Protein AF-A0A7Z9YC76-F1 (afdb_monomer)

pLDDT: mean 88.91, std 7.81, range [50.09, 96.56]

Radius of gyration: 21.38 Å; Cα contacts (8 Å, |Δi|>4): 194; chains: 1; bounding box: 46×49×63 Å

Foldseek 3Di:
DADPVLVVLLVVLLVVLLVVQLCCCVPVVPDRQLADLPRVSLVVVLVVVVVVLVVVCVVPVVSHDDPVSSVSSSVSNNVSSNCSHPHCVVPVQLVQQVLQAPFDPVVNSLVVPLVPDDQLQHLDDSVDHGPDPLSCCVVVNDDPPDDNPCVSVVSNCVVVVVVVVVVVVVVVVVCVVVVCCCVPPVVPDDVVVDDD

Mean predicted aligned error: 6.24 Å

Secondary structure (DSSP, 8-state):
---HHHHHHHHHHHHHHHHHHHIIIIII-S---SSSSS-HHHHHHHHHHHHHHHHHHHH-GGGPPPHHHHHHHHHHHHHHHHHHTTTIIIIIHHHHHHHHHT--TTT-HHHHHGGG--TTSSSS-TTS-SS-HHHHHHHH---TTSPP-HHHHHHHHHHHHHHHHHHHHHHHHHHHHHHHIIIIIS----GGGS--

Sequence (196 aa):
MISFRALILGVLFAVLICFVVSYAELVITYIQIGFLQLPPAVIGLFFFIIVLNRLAGRLNRRLSLSQQELMVIYCMMLLASMISSRGLMEKLIPALIAVNYYANESNEWAEIFFKNMKPHLVPFDVTKGGSQPIAVSFYENIDPNQPIPWREWVPPLLTWGVVVVLIFFGFLCLASILRRQWVDNEKLTFPLVQLP

Solvent-accessible surface area (backbone atoms only — not comparable to full-atom values): 10805 Å² total; per-residue (Å²): 130,92,50,71,67,34,52,53,52,16,51,54,49,21,53,50,39,28,52,54,32,37,43,34,44,73,70,64,61,82,46,84,42,18,73,50,100,73,22,58,54,48,55,55,52,48,51,51,50,52,54,51,34,54,52,36,36,73,78,38,66,90,65,35,72,51,75,70,37,51,51,52,27,49,53,40,27,49,55,32,22,47,45,36,19,79,44,48,55,66,46,49,58,53,60,47,38,44,65,37,43,74,21,43,89,90,71,40,36,41,76,68,48,25,81,76,53,58,63,53,65,23,54,59,65,49,90,51,70,38,54,41,68,74,34,42,30,70,77,74,54,63,60,90,89,55,77,80,67,52,83,41,42,49,50,18,53,52,56,52,45,52,54,50,51,52,52,55,49,49,50,51,52,51,50,60,59,48,46,54,48,38,52,74,75,64,58,58,80,62,71,90,77,56,80,132

Structure (mmCIF, N/CA/C/O backbone):
data_AF-A0A7Z9YC76-F1
#
_entry.id   AF-A0A7Z9YC76-F1
#
loop_
_atom_site.group_PDB
_atom_site.id
_atom_site.type_symbol
_atom_site.label_atom_id
_atom_site.label_alt_id
_atom_site.label_comp_id
_atom_site.label_asym_id
_atom_site.label_entity_id
_atom_site.label_seq_id
_atom_site.pdbx_PDB_ins_code
_atom_site.Cartn_x
_atom_site.Cartn_y
_atom_site.Cartn_z
_atom_site.occupancy
_atom_site.B_iso_or_equiv
_atom_site.auth_seq_id
_atom_site.auth_comp_id
_atom_site.auth_asym_id
_atom_site.auth_atom_id
_atom_site.pdbx_PDB_model_num
ATOM 1 N N . MET A 1 1 ? -6.233 3.749 27.248 1.00 56.56 1 MET A N 1
ATOM 2 C CA . MET A 1 1 ? -4.804 3.505 26.920 1.00 56.56 1 MET A CA 1
ATOM 3 C C . MET A 1 1 ? -4.769 2.471 25.809 1.00 56.56 1 MET A C 1
ATOM 5 O O . MET A 1 1 ? -5.545 1.527 25.880 1.00 56.56 1 MET A O 1
ATOM 9 N N . ILE A 1 2 ? -3.943 2.658 24.778 1.00 73.81 2 ILE A N 1
ATOM 10 C CA . ILE A 1 2 ? -3.867 1.713 23.652 1.00 73.81 2 ILE A CA 1
ATOM 11 C C . ILE A 1 2 ? -3.192 0.429 24.147 1.00 73.81 2 ILE A C 1
ATOM 13 O O . ILE A 1 2 ? -2.083 0.479 24.675 1.00 73.81 2 ILE A O 1
ATOM 17 N N . SER A 1 3 ? -3.870 -0.711 24.016 1.00 87.06 3 SER A N 1
ATOM 18 C CA . SER A 1 3 ? -3.330 -2.011 24.417 1.00 87.06 3 SER A CA 1
ATOM 19 C C . SER A 1 3 ? -2.476 -2.602 23.293 1.00 87.06 3 SER A C 1
ATOM 21 O O . SER A 1 3 ? -2.845 -2.551 22.118 1.00 87.06 3 SER A O 1
ATOM 23 N N . PHE A 1 4 ? -1.341 -3.206 23.650 1.00 89.31 4 PHE A N 1
ATOM 24 C CA . PHE A 1 4 ? -0.460 -3.879 22.690 1.00 89.31 4 PHE A CA 1
ATOM 25 C C . PHE A 1 4 ? -1.172 -5.021 21.942 1.00 89.31 4 PHE A C 1
ATOM 27 O O . PHE A 1 4 ? -0.899 -5.272 20.771 1.00 89.31 4 PHE A O 1
ATOM 34 N N . ARG A 1 5 ? -2.153 -5.670 22.587 1.00 89.56 5 ARG A N 1
ATOM 35 C CA . ARG A 1 5 ? -2.964 -6.730 21.968 1.00 89.56 5 ARG A CA 1
ATOM 36 C C . ARG A 1 5 ? -3.818 -6.187 20.827 1.00 89.56 5 ARG A C 1
ATOM 38 O O . ARG A 1 5 ? -3.903 -6.822 19.781 1.00 89.56 5 ARG A O 1
ATOM 45 N N . ALA A 1 6 ? -4.408 -5.007 21.011 1.00 90.38 6 ALA A N 1
ATOM 46 C CA . ALA A 1 6 ? -5.207 -4.361 19.976 1.00 90.38 6 ALA A CA 1
ATOM 47 C C . ALA A 1 6 ? -4.367 -3.937 18.772 1.00 90.38 6 ALA A C 1
ATOM 49 O O . ALA A 1 6 ? -4.845 -4.039 17.651 1.00 90.38 6 ALA A O 1
ATOM 50 N N . LEU A 1 7 ? -3.111 -3.532 18.987 1.00 92.81 7 LEU A N 1
ATOM 51 C CA . LEU A 1 7 ? -2.187 -3.247 17.888 1.00 92.81 7 LEU A CA 1
ATOM 52 C C . LEU A 1 7 ? -1.860 -4.509 17.085 1.00 92.81 7 LEU A C 1
ATOM 54 O O . LEU A 1 7 ? -1.946 -4.475 15.863 1.00 92.81 7 LEU A O 1
ATOM 58 N N . ILE A 1 8 ? -1.551 -5.630 17.747 1.00 94.38 8 ILE A N 1
ATOM 59 C CA . ILE A 1 8 ? -1.278 -6.903 17.056 1.00 94.38 8 ILE A CA 1
ATOM 60 C C . ILE A 1 8 ? -2.497 -7.353 16.245 1.00 94.38 8 ILE A C 1
ATOM 62 O O . ILE A 1 8 ? -2.371 -7.657 15.060 1.00 94.38 8 ILE A O 1
ATOM 66 N N . LEU A 1 9 ? -3.679 -7.378 16.869 1.00 93.25 9 LEU A N 1
ATOM 67 C CA . LEU A 1 9 ? -4.914 -7.754 16.181 1.00 93.25 9 LEU A CA 1
ATOM 68 C C . LEU A 1 9 ? -5.237 -6.779 15.050 1.00 93.25 9 LEU A C 1
ATOM 70 O O . LEU A 1 9 ? -5.619 -7.208 13.968 1.00 93.25 9 LEU A O 1
ATOM 74 N N . GLY A 1 10 ? -5.034 -5.482 15.274 1.00 93.94 10 GLY A N 1
ATOM 75 C CA . GLY A 1 10 ? -5.213 -4.447 14.267 1.00 93.94 10 GLY A CA 1
ATOM 76 C C . GLY A 1 10 ? -4.314 -4.657 13.052 1.00 93.94 10 GLY A C 1
ATOM 77 O O . GLY A 1 10 ? -4.808 -4.586 11.934 1.00 93.94 10 GLY A O 1
ATOM 78 N N . VAL A 1 11 ? -3.029 -4.984 13.244 1.00 95.31 11 VAL A N 1
ATOM 79 C CA . VAL A 1 11 ? -2.112 -5.327 12.140 1.00 95.31 11 VAL A CA 1
ATOM 80 C C . VAL A 1 11 ? -2.578 -6.590 11.417 1.00 95.31 11 VAL A C 1
ATOM 82 O O . VAL A 1 11 ? -2.632 -6.600 10.192 1.00 95.31 11 VAL A O 1
ATOM 85 N N . LEU A 1 12 ? -2.959 -7.638 12.151 1.00 95.75 12 LEU A N 1
ATOM 86 C CA . LEU A 1 12 ? -3.429 -8.892 11.556 1.00 95.75 12 LEU A CA 1
ATOM 87 C C . LEU A 1 12 ? -4.674 -8.673 10.686 1.00 95.75 12 LEU A C 1
ATOM 89 O O . LEU A 1 12 ? -4.718 -9.118 9.540 1.00 95.75 12 LEU A O 1
ATOM 93 N N . PHE A 1 13 ? -5.667 -7.949 11.202 1.00 95.19 13 PHE A N 1
ATOM 94 C CA . PHE A 1 13 ? -6.877 -7.631 10.450 1.00 95.19 13 PHE A CA 1
ATOM 95 C C . PHE A 1 13 ? -6.628 -6.617 9.327 1.00 95.19 13 PHE A C 1
ATOM 97 O O . PHE A 1 13 ? -7.294 -6.693 8.299 1.00 95.19 13 PHE A O 1
ATOM 104 N N . ALA A 1 14 ? -5.648 -5.719 9.466 1.00 94.75 14 ALA A N 1
ATOM 105 C CA . ALA A 1 14 ? -5.215 -4.834 8.387 1.00 94.75 14 ALA A CA 1
ATOM 106 C C . ALA A 1 14 ? -4.570 -5.617 7.226 1.00 94.75 14 ALA A C 1
ATOM 108 O O . ALA A 1 14 ? -4.856 -5.355 6.064 1.00 94.75 14 ALA A O 1
ATOM 109 N N . VAL A 1 15 ? -3.742 -6.625 7.513 1.00 94.44 15 VAL A N 1
ATOM 110 C CA . VAL A 1 15 ? -3.190 -7.508 6.471 1.00 94.44 15 VAL A CA 1
ATOM 111 C C . VAL A 1 15 ? -4.308 -8.298 5.791 1.00 94.44 15 VAL A C 1
ATOM 113 O O . VAL A 1 15 ? -4.350 -8.376 4.563 1.00 94.44 15 VAL A O 1
ATOM 116 N N . LEU A 1 16 ? -5.245 -8.836 6.578 1.00 94.81 16 LEU A N 1
ATOM 117 C CA . LEU A 1 16 ? -6.389 -9.573 6.049 1.00 94.81 16 LEU A CA 1
ATOM 118 C C . LEU A 1 16 ? -7.268 -8.696 5.148 1.00 94.81 16 LEU A C 1
ATOM 120 O O . LEU A 1 16 ? -7.644 -9.136 4.065 1.00 94.81 16 LEU A O 1
ATOM 124 N N . ILE A 1 17 ? -7.582 -7.463 5.565 1.00 93.25 17 ILE A N 1
ATOM 125 C CA . ILE A 1 17 ? -8.426 -6.573 4.762 1.00 93.25 17 ILE A CA 1
ATOM 126 C C . ILE A 1 17 ? -7.726 -6.156 3.472 1.00 93.25 17 ILE A C 1
ATOM 128 O O . ILE A 1 17 ? -8.374 -6.169 2.431 1.00 93.25 17 ILE A O 1
ATOM 132 N N . CYS A 1 18 ? -6.417 -5.873 3.515 1.00 91.81 18 CYS A N 1
ATOM 133 C CA . CYS A 1 18 ? -5.637 -5.618 2.308 1.00 91.81 18 CYS A CA 1
ATOM 134 C C . CYS A 1 18 ? -5.761 -6.801 1.350 1.00 91.81 18 CYS A C 1
ATOM 136 O O . CYS A 1 18 ? -6.163 -6.608 0.214 1.00 91.81 18 CYS A O 1
ATOM 138 N N . PHE A 1 19 ? -5.524 -8.033 1.814 1.00 91.62 19 PHE A N 1
ATOM 139 C CA . PHE A 1 19 ? -5.638 -9.218 0.963 1.00 91.62 19 PHE A CA 1
ATOM 140 C C . PHE A 1 19 ? -7.034 -9.367 0.340 1.00 91.62 19 PHE A C 1
ATOM 142 O O . PHE A 1 19 ? -7.151 -9.568 -0.866 1.00 91.62 19 PHE A O 1
ATOM 149 N N . VAL A 1 20 ? -8.094 -9.237 1.145 1.00 91.50 20 VAL A N 1
ATOM 150 C CA . VAL A 1 20 ? -9.483 -9.366 0.676 1.00 91.50 20 VAL A CA 1
ATOM 151 C C . VAL A 1 20 ? -9.824 -8.295 -0.362 1.00 91.50 20 VAL A C 1
ATOM 153 O O . VAL A 1 20 ? -10.396 -8.622 -1.401 1.00 91.50 20 VAL A O 1
ATOM 156 N N . VAL A 1 21 ? -9.464 -7.035 -0.102 1.00 90.19 21 VAL A N 1
ATOM 157 C CA . VAL A 1 21 ? -9.723 -5.911 -1.015 1.00 90.19 21 VAL A CA 1
ATOM 158 C C . VAL A 1 21 ? -8.931 -6.080 -2.307 1.00 90.19 21 VAL A C 1
ATOM 160 O O . VAL A 1 21 ? -9.520 -6.041 -3.383 1.00 90.19 21 VAL A O 1
ATOM 163 N N . SER A 1 22 ? -7.629 -6.355 -2.212 1.00 89.00 22 SER A N 1
ATOM 164 C CA . SER A 1 22 ? -6.759 -6.597 -3.364 1.00 89.00 22 SER A CA 1
ATOM 165 C C . SER A 1 22 ? -7.261 -7.749 -4.227 1.00 89.00 22 SER A C 1
ATOM 167 O O . SER A 1 22 ? -7.299 -7.629 -5.445 1.00 89.00 22 SER A O 1
ATOM 169 N N . TYR A 1 23 ? -7.677 -8.861 -3.620 1.00 88.69 23 TYR A N 1
ATOM 170 C CA . TYR A 1 23 ? -8.198 -10.005 -4.360 1.00 88.69 23 TYR A CA 1
ATOM 171 C C . TYR A 1 23 ? -9.523 -9.674 -5.059 1.00 88.69 23 TYR A C 1
ATOM 173 O O . TYR A 1 23 ? -9.699 -9.968 -6.241 1.00 88.69 23 TYR A O 1
ATOM 181 N N . ALA A 1 24 ? -10.454 -9.023 -4.361 1.00 88.69 24 ALA A N 1
ATOM 182 C CA . ALA A 1 24 ? -11.732 -8.648 -4.956 1.00 88.69 24 ALA A CA 1
ATOM 183 C C . ALA A 1 24 ? -11.575 -7.643 -6.108 1.00 88.69 24 ALA A C 1
ATOM 185 O O . ALA A 1 24 ? -12.230 -7.785 -7.139 1.00 88.69 24 ALA A O 1
ATOM 186 N N . GLU A 1 25 ? -10.699 -6.652 -5.958 1.00 87.50 25 GLU A N 1
ATOM 187 C CA . GLU A 1 25 ? -10.563 -5.574 -6.939 1.00 87.50 25 GLU A CA 1
ATOM 188 C C . GLU A 1 25 ? -9.634 -5.954 -8.100 1.00 87.50 25 GLU A C 1
ATOM 190 O O . GLU A 1 25 ? -9.977 -5.697 -9.251 1.00 87.50 25 GLU A O 1
ATOM 195 N N . LEU A 1 26 ? -8.510 -6.632 -7.838 1.00 84.25 26 LEU A N 1
ATOM 196 C CA . LEU A 1 26 ? -7.520 -6.958 -8.875 1.00 84.25 26 LEU A CA 1
ATOM 197 C C . LEU A 1 26 ? -7.750 -8.309 -9.554 1.00 84.25 26 LEU A C 1
ATOM 199 O O . LEU A 1 26 ? -7.382 -8.462 -10.714 1.00 84.25 26 LEU A O 1
ATOM 203 N N . VAL A 1 27 ? -8.329 -9.291 -8.853 1.00 85.00 27 VAL A N 1
ATOM 204 C CA . VAL A 1 27 ? -8.539 -10.644 -9.403 1.00 85.00 27 VAL A CA 1
ATOM 205 C C . VAL A 1 27 ? -9.982 -10.831 -9.847 1.00 85.00 27 VAL A C 1
ATOM 207 O O . VAL A 1 27 ? -10.231 -11.263 -10.968 1.00 85.00 27 VAL A O 1
ATOM 210 N N . ILE A 1 28 ? -10.950 -10.500 -8.985 1.00 86.81 28 ILE A N 1
ATOM 211 C CA . ILE A 1 28 ? -12.370 -10.665 -9.329 1.00 86.81 28 ILE A CA 1
ATOM 212 C C . ILE A 1 28 ? -12.839 -9.540 -10.2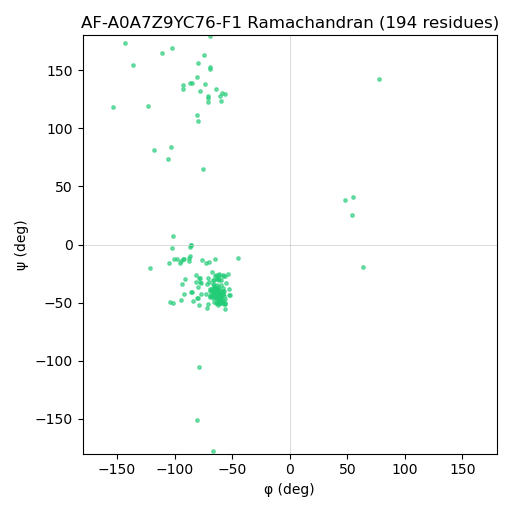61 1.00 86.81 28 ILE A C 1
ATOM 214 O O . ILE A 1 28 ? -13.667 -9.797 -11.127 1.00 86.81 28 ILE A O 1
ATOM 218 N N . THR A 1 29 ? -12.313 -8.317 -10.138 1.00 79.19 29 THR A N 1
ATOM 219 C CA . THR A 1 29 ? -12.562 -7.130 -10.997 1.00 79.19 29 THR A CA 1
ATOM 220 C C . THR A 1 29 ? -13.993 -6.562 -11.020 1.00 79.19 29 THR A C 1
ATOM 222 O O . THR A 1 29 ? -14.178 -5.391 -11.348 1.00 79.19 29 THR A O 1
ATOM 225 N N . TYR A 1 30 ? -15.013 -7.325 -10.614 1.00 72.62 30 TYR A N 1
ATOM 226 C CA . TYR A 1 30 ? -16.419 -6.886 -10.622 1.00 72.62 30 TYR A CA 1
ATOM 227 C C . TYR A 1 30 ? -16.867 -6.151 -9.349 1.00 72.62 30 TYR A C 1
ATOM 229 O O . TYR A 1 30 ? -17.935 -5.541 -9.338 1.00 72.62 30 TYR A O 1
ATOM 237 N N . ILE A 1 31 ? -16.093 -6.223 -8.262 1.00 74.44 31 ILE A N 1
ATOM 238 C CA . ILE A 1 31 ? -16.534 -5.808 -6.926 1.00 74.44 31 ILE A CA 1
ATOM 239 C C . ILE A 1 31 ? -15.586 -4.744 -6.360 1.00 74.44 31 ILE A C 1
ATOM 241 O O . ILE A 1 31 ? -14.416 -5.023 -6.125 1.00 74.44 31 ILE A O 1
ATOM 245 N N . GLN A 1 32 ? -16.112 -3.547 -6.077 1.00 75.25 32 GLN A N 1
ATOM 246 C CA . GLN A 1 32 ? -15.370 -2.429 -5.470 1.00 75.25 32 GLN A CA 1
ATOM 247 C C . GLN A 1 32 ? -15.715 -2.301 -3.983 1.00 75.25 32 GLN A C 1
ATOM 249 O O . GLN A 1 32 ? -16.602 -1.543 -3.591 1.00 75.25 32 GLN A O 1
ATOM 254 N N . ILE A 1 33 ? -15.043 -3.088 -3.147 1.00 79.50 33 ILE A N 1
ATOM 255 C CA . ILE A 1 33 ? -15.352 -3.205 -1.712 1.00 79.50 33 ILE A CA 1
ATOM 256 C C . ILE A 1 33 ? -14.471 -2.341 -0.805 1.00 79.50 33 ILE A C 1
ATOM 258 O O . ILE A 1 33 ? -14.805 -2.192 0.372 1.00 79.50 33 ILE A O 1
ATOM 262 N N . GLY A 1 34 ? -13.374 -1.782 -1.320 1.00 73.19 34 GLY A N 1
ATOM 263 C CA . GLY A 1 34 ? -12.442 -0.943 -0.562 1.00 73.19 34 GLY A CA 1
ATOM 264 C C . GLY A 1 34 ? -12.605 0.566 -0.779 1.00 73.19 34 GLY A C 1
ATOM 265 O O . GLY A 1 34 ? -12.040 1.347 -0.020 1.00 73.19 34 GLY A O 1
ATOM 266 N N . PHE A 1 35 ? -13.374 0.986 -1.790 1.00 72.94 35 PHE A N 1
ATOM 267 C CA . PHE A 1 35 ? -13.358 2.371 -2.287 1.00 72.94 35 PHE A CA 1
ATOM 268 C C . PHE A 1 35 ? -14.201 3.381 -1.480 1.00 72.94 35 PHE A C 1
ATOM 270 O O . PHE A 1 35 ? -13.931 4.581 -1.508 1.00 72.94 35 PHE A O 1
ATOM 277 N N . LEU A 1 36 ? -15.246 2.928 -0.784 1.00 78.62 36 LEU A N 1
ATOM 278 C CA . LEU A 1 36 ? -16.192 3.812 -0.085 1.00 78.62 36 LEU A CA 1
ATOM 279 C C . LEU A 1 36 ? -15.635 4.307 1.262 1.00 78.62 36 LEU A C 1
ATOM 281 O O . LEU A 1 36 ? -14.826 3.628 1.882 1.00 78.62 36 LEU A O 1
ATOM 285 N N . GLN A 1 37 ? -16.121 5.449 1.773 1.00 77.19 37 GLN A N 1
ATOM 286 C CA . GLN A 1 37 ? -15.720 5.973 3.097 1.00 77.19 37 GLN A CA 1
ATOM 287 C C . GLN A 1 37 ? -16.069 5.015 4.246 1.00 77.19 37 GLN A C 1
ATOM 289 O O . GLN A 1 37 ? -15.421 5.025 5.290 1.00 77.19 37 GLN A O 1
ATOM 294 N N . LEU A 1 38 ? -17.093 4.187 4.036 1.00 80.62 38 LEU A N 1
ATOM 295 C CA . LEU A 1 38 ? -17.450 3.049 4.871 1.00 80.62 38 LEU A CA 1
ATOM 296 C C . LEU A 1 38 ? -17.324 1.778 4.015 1.00 80.62 38 LEU A C 1
ATOM 298 O O . LEU A 1 38 ? -18.321 1.319 3.453 1.00 80.62 38 LEU A O 1
ATOM 302 N N . PRO A 1 39 ? -16.106 1.235 3.848 1.00 85.75 39 PRO A N 1
ATOM 303 C CA . PRO A 1 39 ? -15.858 0.090 2.986 1.00 85.75 39 PRO A CA 1
ATOM 304 C C . PRO A 1 39 ? -16.685 -1.118 3.455 1.00 85.75 39 PRO A C 1
ATOM 306 O O . PRO A 1 39 ? -16.535 -1.541 4.610 1.00 85.75 39 PRO A O 1
ATOM 309 N N . PRO A 1 40 ? -17.530 -1.721 2.595 1.00 88.25 40 PRO A N 1
ATOM 310 C CA . PRO A 1 40 ? -18.342 -2.880 2.965 1.00 88.25 40 PRO A CA 1
ATOM 311 C C . P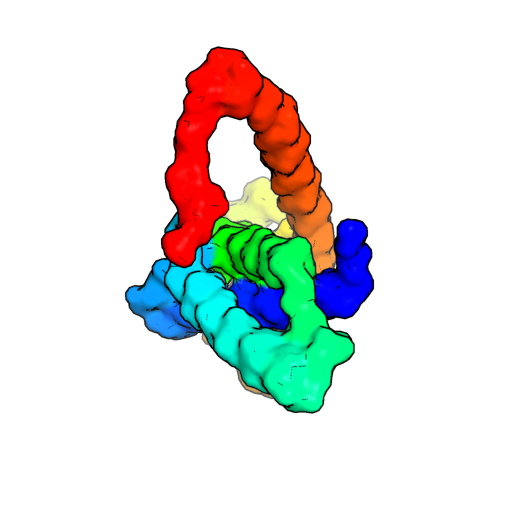RO A 1 40 ? -17.516 -4.045 3.515 1.00 88.25 40 PRO A C 1
ATOM 313 O O . PRO A 1 40 ? -17.965 -4.739 4.427 1.00 88.25 40 PRO A O 1
ATOM 316 N N . ALA A 1 41 ? -16.288 -4.227 3.018 1.00 90.00 41 ALA A N 1
ATOM 317 C CA . ALA A 1 41 ? -15.370 -5.244 3.524 1.00 90.00 41 ALA A CA 1
ATOM 318 C C . ALA A 1 41 ? -15.004 -5.018 4.995 1.00 90.00 41 ALA A C 1
ATOM 320 O O . ALA A 1 41 ? -14.998 -5.960 5.787 1.00 90.00 41 ALA A O 1
ATOM 321 N N . VAL A 1 42 ? -14.736 -3.763 5.372 1.00 91.62 42 VAL A N 1
ATOM 322 C CA . VAL A 1 42 ? -14.397 -3.399 6.750 1.00 91.62 42 VAL A CA 1
ATOM 323 C C . VAL A 1 42 ? -15.615 -3.558 7.646 1.00 91.62 42 VAL A C 1
ATOM 325 O O . VAL A 1 42 ? -15.488 -4.147 8.713 1.00 91.62 42 VAL A O 1
ATOM 328 N N . ILE A 1 43 ? -16.795 -3.098 7.214 1.00 91.06 43 ILE A N 1
ATOM 329 C CA . ILE A 1 43 ? -18.037 -3.259 7.985 1.00 91.06 43 ILE A CA 1
ATOM 330 C C . ILE A 1 43 ? -18.338 -4.742 8.219 1.00 91.06 43 ILE A C 1
ATOM 332 O O . ILE A 1 43 ? -18.578 -5.151 9.356 1.00 91.06 43 ILE A O 1
ATOM 336 N N . GLY A 1 44 ? -18.292 -5.554 7.160 1.00 91.19 44 GLY A N 1
ATOM 337 C CA . GLY A 1 44 ? -18.551 -6.988 7.241 1.00 91.19 44 GLY A CA 1
ATOM 338 C C . GLY A 1 44 ? -17.577 -7.689 8.185 1.00 91.19 44 GLY A C 1
ATOM 339 O O . GLY A 1 44 ? -17.999 -8.396 9.098 1.00 91.19 44 GLY A O 1
ATOM 340 N N . LEU A 1 45 ? -16.274 -7.440 8.032 1.00 92.19 45 LEU A N 1
ATOM 341 C CA . LEU A 1 45 ? -15.257 -8.027 8.902 1.00 92.19 45 LEU A CA 1
ATOM 342 C C . LEU A 1 45 ? -15.396 -7.542 10.354 1.00 92.19 45 LEU A C 1
ATOM 344 O O . LEU A 1 45 ? -15.296 -8.338 11.287 1.00 92.19 45 LEU A O 1
ATOM 348 N N . PHE A 1 46 ? -15.690 -6.257 10.559 1.00 92.94 46 PHE A N 1
ATOM 349 C CA . PHE A 1 46 ? -15.873 -5.680 11.887 1.00 92.94 46 PHE A CA 1
ATOM 350 C C . PHE A 1 46 ? -17.099 -6.249 12.610 1.00 92.94 46 PHE A C 1
ATOM 352 O O . PHE A 1 46 ? -17.022 -6.521 13.808 1.00 92.94 46 PHE A O 1
ATOM 359 N N . PHE A 1 47 ? -18.193 -6.525 11.893 1.00 93.44 47 PHE A N 1
ATOM 360 C CA . PHE A 1 47 ? -19.344 -7.240 12.446 1.00 93.44 47 PHE A CA 1
ATOM 361 C C . PHE A 1 47 ? -18.931 -8.602 13.022 1.00 93.44 47 PHE A C 1
ATOM 363 O O . PHE A 1 47 ? -19.259 -8.913 14.171 1.00 93.44 47 PHE A O 1
ATOM 370 N N . PHE A 1 48 ? -18.140 -9.387 12.283 1.00 92.75 48 PHE A N 1
ATOM 371 C CA . PHE A 1 48 ? -17.629 -10.664 12.788 1.00 92.75 48 PHE A CA 1
ATOM 372 C C . PHE A 1 48 ? -16.708 -10.484 13.997 1.00 92.75 48 PHE A C 1
ATOM 374 O O . PHE A 1 48 ? -16.828 -11.243 14.958 1.00 92.75 48 PHE A O 1
ATOM 381 N N . ILE A 1 49 ? -15.850 -9.458 14.012 1.00 92.88 49 ILE A N 1
ATOM 382 C CA . ILE A 1 49 ? -15.006 -9.142 15.177 1.00 92.88 49 ILE A CA 1
ATOM 383 C C . ILE A 1 49 ? -15.869 -8.851 16.412 1.00 92.88 49 ILE A C 1
ATOM 385 O O . ILE A 1 49 ? -15.576 -9.370 17.487 1.00 92.88 49 ILE A O 1
ATOM 389 N N . ILE A 1 50 ? -16.956 -8.084 16.281 1.00 92.69 50 ILE A N 1
ATOM 390 C CA . ILE A 1 50 ? -17.878 -7.797 17.392 1.00 92.69 50 ILE A CA 1
ATOM 391 C C . ILE A 1 50 ? -18.549 -9.079 17.898 1.00 92.69 50 ILE A C 1
ATOM 393 O O . ILE A 1 50 ? -18.601 -9.311 19.111 1.00 92.69 50 ILE A O 1
ATOM 397 N N . VAL A 1 51 ? -19.052 -9.924 16.992 1.00 93.06 51 VAL A N 1
ATOM 398 C CA . VAL A 1 51 ? -19.700 -11.196 17.353 1.00 93.06 51 VAL A CA 1
ATOM 399 C C . VAL A 1 51 ? -18.716 -12.110 18.084 1.00 93.06 51 VAL A C 1
ATOM 401 O O . VAL A 1 51 ? -19.021 -12.593 19.177 1.00 93.06 51 VAL A O 1
ATOM 404 N N . LEU A 1 52 ? -17.513 -12.290 17.536 1.00 91.88 52 LEU A N 1
ATOM 405 C CA . LEU A 1 52 ? -16.456 -13.099 18.142 1.00 91.88 52 LEU A CA 1
ATOM 406 C C . LEU A 1 52 ? -16.018 -12.537 19.495 1.00 91.88 52 LEU A C 1
ATOM 408 O O . LEU A 1 52 ? -15.866 -13.298 20.448 1.00 91.88 52 LEU A O 1
ATOM 412 N N . ASN A 1 53 ? -15.899 -11.215 19.617 1.00 92.44 53 ASN A N 1
ATOM 413 C CA . ASN A 1 53 ? -15.565 -10.558 20.875 1.00 92.44 53 ASN A CA 1
ATOM 414 C C . ASN A 1 53 ? -16.620 -10.831 21.960 1.00 92.44 53 ASN A C 1
ATOM 416 O O . ASN A 1 53 ? -16.290 -11.157 23.101 1.00 92.44 53 ASN A O 1
ATOM 420 N N . ARG A 1 54 ? -17.908 -10.762 21.600 1.00 91.06 54 ARG A N 1
ATOM 421 C CA . ARG A 1 54 ? -19.014 -11.047 22.524 1.00 91.06 54 ARG A CA 1
ATOM 422 C C . ARG A 1 54 ? -19.030 -12.509 22.969 1.00 91.06 54 ARG A C 1
ATOM 424 O O . ARG A 1 54 ? -19.293 -12.782 24.140 1.00 91.06 54 ARG A O 1
ATOM 431 N N . LEU A 1 55 ? -18.752 -13.443 22.060 1.00 91.62 55 LEU A N 1
ATOM 432 C CA . LEU A 1 55 ? -18.644 -14.870 22.378 1.00 91.62 55 LEU A CA 1
ATOM 433 C C . LEU A 1 55 ? -17.426 -15.157 23.267 1.00 91.62 55 LEU A C 1
ATOM 435 O O . LEU A 1 55 ? -17.561 -15.835 24.286 1.00 91.62 55 LEU A O 1
ATOM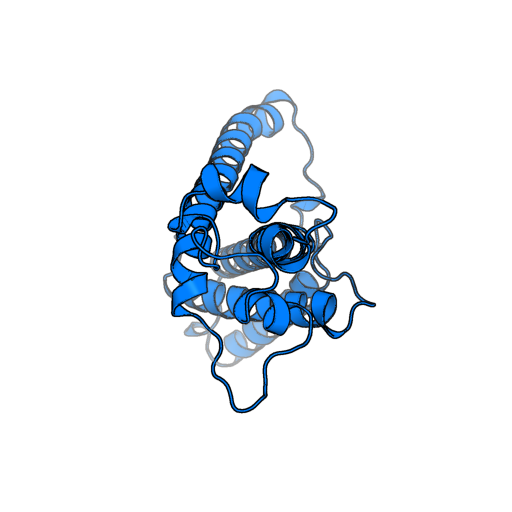 439 N N . ALA A 1 56 ? -16.268 -14.574 22.953 1.00 89.94 56 ALA A N 1
ATOM 440 C CA . ALA A 1 56 ? -15.060 -14.684 23.766 1.00 89.94 56 ALA A CA 1
ATOM 441 C C . ALA A 1 56 ? -15.281 -14.145 25.186 1.00 89.94 56 ALA A C 1
ATOM 443 O O . ALA A 1 56 ? -14.887 -14.791 26.154 1.00 89.94 56 ALA A O 1
ATOM 444 N N . GLY A 1 57 ? -15.991 -13.020 25.329 1.00 87.50 57 GLY A N 1
ATOM 445 C CA . GLY A 1 57 ? -16.346 -12.448 26.628 1.00 87.50 57 GLY A CA 1
ATOM 446 C C . GLY A 1 57 ? -17.287 -13.320 27.469 1.00 87.50 57 GLY A C 1
ATOM 447 O O . GLY A 1 57 ? -17.223 -13.258 28.698 1.00 87.50 57 GLY A O 1
ATOM 448 N N . ARG A 1 58 ? -18.122 -14.162 26.837 1.00 88.62 58 ARG A N 1
ATOM 449 C CA . ARG A 1 58 ? -18.939 -15.169 27.543 1.00 88.62 58 ARG A CA 1
ATOM 450 C C . ARG A 1 58 ? -18.098 -16.322 28.084 1.00 88.62 58 ARG A C 1
ATOM 452 O O . ARG A 1 58 ? -18.427 -16.843 29.142 1.00 88.62 58 ARG A O 1
ATOM 459 N N . LEU A 1 59 ? -17.034 -16.702 27.377 1.00 89.50 59 LEU A N 1
ATOM 460 C CA . LEU A 1 59 ? -16.143 -17.779 27.802 1.00 89.50 59 LEU A CA 1
ATOM 461 C C . LEU A 1 59 ? -15.134 -17.294 28.852 1.00 89.50 59 LEU A C 1
ATOM 463 O O . LEU A 1 59 ? -14.935 -17.938 29.877 1.00 89.50 59 LEU A O 1
ATOM 467 N N . ASN A 1 60 ? -14.504 -16.141 28.613 1.00 86.19 60 ASN A N 1
ATOM 468 C CA . ASN A 1 60 ? -13.547 -15.534 29.527 1.00 86.19 60 ASN A CA 1
ATOM 469 C C . ASN A 1 60 ? -13.490 -14.011 29.342 1.00 86.19 60 ASN A C 1
ATOM 471 O O . ASN A 1 60 ? -13.050 -13.506 28.309 1.00 86.19 60 ASN A O 1
ATOM 475 N N . ARG A 1 61 ? -13.828 -13.258 30.397 1.00 81.75 61 ARG A N 1
ATOM 47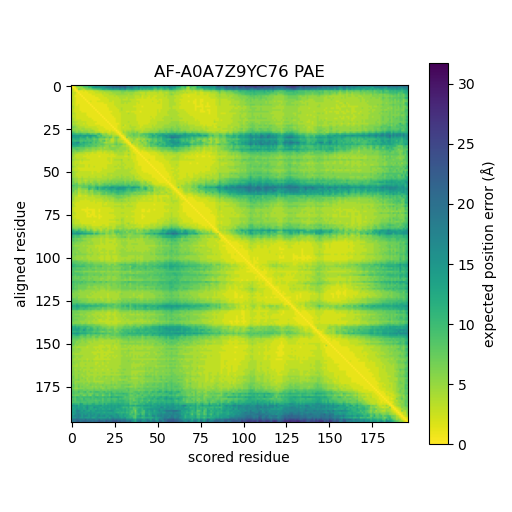6 C CA . ARG A 1 61 ? -13.774 -11.785 30.388 1.00 81.75 61 ARG A CA 1
ATOM 477 C C . ARG A 1 61 ? -12.394 -11.223 30.028 1.00 81.75 61 ARG A C 1
ATOM 479 O O . ARG A 1 61 ? -12.329 -10.132 29.479 1.00 81.75 61 ARG A O 1
ATOM 486 N N . ARG A 1 62 ? -11.298 -11.951 30.288 1.00 81.31 62 ARG A N 1
ATOM 487 C CA . ARG A 1 62 ? -9.928 -11.516 29.941 1.00 81.31 62 ARG A CA 1
ATOM 488 C C . ARG A 1 62 ? -9.613 -11.571 28.441 1.00 81.31 62 ARG A C 1
ATOM 490 O O . ARG A 1 62 ? -8.605 -10.996 28.032 1.00 81.31 62 ARG A O 1
ATOM 497 N N . LEU A 1 63 ? -10.422 -12.287 27.657 1.00 80.44 63 LEU A N 1
ATOM 498 C CA . LEU A 1 63 ? -10.307 -12.365 26.196 1.00 80.44 63 LEU A CA 1
ATOM 499 C C . LEU A 1 63 ? -11.168 -11.313 25.485 1.00 80.44 63 LEU A C 1
ATOM 501 O O . LEU A 1 63 ? -10.997 -11.110 24.288 1.00 80.44 63 LEU A O 1
ATOM 505 N N . SER A 1 64 ? -12.075 -10.647 26.207 1.00 87.94 64 SER A N 1
ATOM 506 C CA . SER A 1 64 ? -12.888 -9.572 25.646 1.00 87.94 64 SER A CA 1
ATOM 507 C C . SER A 1 64 ? -12.027 -8.340 25.385 1.00 87.94 64 SER A C 1
ATOM 509 O O . SER A 1 64 ? -11.366 -7.827 26.286 1.00 87.94 64 SER A O 1
ATOM 511 N N . LEU A 1 65 ? -12.109 -7.831 24.165 1.00 87.44 65 LEU A N 1
ATOM 512 C CA . LEU A 1 65 ? -11.634 -6.520 23.761 1.00 87.44 65 LEU A CA 1
ATOM 513 C C . LEU A 1 65 ? -12.568 -5.444 24.310 1.00 87.44 65 LEU A C 1
ATOM 515 O O . LEU A 1 65 ? -13.797 -5.578 24.285 1.00 87.44 65 LEU A O 1
ATOM 519 N N . SER A 1 66 ? -11.964 -4.369 24.797 1.00 90.00 66 SER A N 1
ATOM 520 C CA . SER A 1 66 ? -12.647 -3.149 25.206 1.00 90.00 66 SER A CA 1
ATOM 521 C C . SER A 1 66 ? -13.113 -2.327 24.000 1.00 90.00 66 SER A C 1
ATOM 523 O O . SER A 1 66 ? -12.626 -2.482 22.879 1.00 90.00 66 SER A O 1
ATOM 525 N N . GLN A 1 67 ? -14.030 -1.387 24.239 1.00 87.69 67 GLN A N 1
ATOM 526 C CA . GLN A 1 67 ? -14.521 -0.471 23.205 1.00 87.69 67 GLN A CA 1
ATOM 527 C C . GLN A 1 67 ? -13.390 0.345 22.556 1.00 87.69 67 GLN A C 1
ATOM 529 O O . GLN A 1 67 ? -13.399 0.557 21.347 1.00 87.69 67 GLN A O 1
ATOM 534 N N . GLN A 1 68 ? -12.389 0.759 23.343 1.00 88.81 68 GLN A N 1
ATOM 535 C CA . GLN A 1 68 ? -11.224 1.489 22.831 1.00 88.81 68 GLN A CA 1
ATOM 536 C C . GLN A 1 68 ? -10.380 0.615 21.895 1.00 88.81 68 GLN A C 1
ATOM 538 O O . GLN A 1 68 ? -9.940 1.082 20.850 1.00 88.81 68 GLN A O 1
ATOM 543 N N . GLU A 1 69 ? -10.177 -0.657 22.242 1.00 91.31 69 GLU A N 1
ATOM 544 C CA . GLU A 1 69 ? -9.412 -1.600 21.419 1.00 91.31 69 GLU A CA 1
ATOM 545 C C . GLU A 1 69 ? -10.125 -1.913 20.101 1.00 91.31 69 GLU A C 1
ATOM 547 O O . GLU A 1 69 ? -9.493 -1.889 19.048 1.00 91.31 69 GLU A O 1
ATOM 552 N N . LEU A 1 70 ? -11.443 -2.130 20.142 1.00 91.56 70 LEU A N 1
ATOM 553 C CA . LEU A 1 70 ? -12.255 -2.325 18.937 1.00 91.56 70 LEU A CA 1
ATOM 554 C C . LEU A 1 70 ? -12.201 -1.109 18.009 1.00 91.56 70 LEU A C 1
ATOM 556 O O . LEU A 1 70 ? -12.058 -1.274 16.802 1.00 91.56 70 LEU A O 1
ATOM 560 N N . MET A 1 71 ? -12.269 0.102 18.566 1.00 89.44 71 MET A N 1
ATOM 561 C CA . MET A 1 71 ? -12.187 1.337 17.787 1.00 89.44 71 MET A CA 1
ATOM 562 C C . MET A 1 71 ? -10.818 1.498 17.113 1.00 89.44 71 MET A C 1
ATOM 564 O O . MET A 1 71 ? -10.756 1.888 15.952 1.00 89.44 71 MET A O 1
ATOM 568 N N . VAL A 1 72 ? -9.723 1.143 17.798 1.00 91.38 72 VAL A N 1
ATOM 569 C CA . VAL A 1 72 ? -8.376 1.143 17.198 1.00 91.38 72 VAL A CA 1
ATOM 570 C C . VAL A 1 72 ? -8.297 0.151 16.037 1.00 91.38 72 VAL A C 1
ATOM 572 O O . VAL A 1 72 ? -7.859 0.530 14.953 1.00 91.38 72 VAL A O 1
ATOM 575 N N . ILE A 1 73 ? -8.766 -1.086 16.231 1.00 93.00 73 ILE A N 1
ATOM 576 C CA . ILE A 1 73 ? -8.772 -2.117 15.180 1.00 93.00 73 ILE A CA 1
ATOM 577 C C . ILE A 1 73 ? -9.604 -1.651 13.978 1.00 93.00 73 ILE A C 1
ATOM 579 O O . ILE A 1 73 ? -9.153 -1.760 12.840 1.00 93.00 73 ILE A O 1
ATOM 583 N N . TYR A 1 74 ? -10.783 -1.072 14.221 1.00 91.25 74 TYR A N 1
ATOM 584 C CA . TYR A 1 74 ? -11.643 -0.519 13.177 1.00 91.25 74 TYR A CA 1
ATOM 585 C C . TYR A 1 74 ? -10.946 0.582 12.369 1.00 91.25 74 TYR A C 1
ATOM 587 O O . TYR A 1 74 ? -10.903 0.503 11.143 1.00 91.25 74 TYR A O 1
ATOM 595 N N . CYS A 1 75 ? -10.330 1.563 13.035 1.00 89.62 75 CYS A N 1
ATOM 596 C CA . CYS A 1 75 ? -9.582 2.629 12.365 1.00 89.62 75 CYS A CA 1
ATOM 597 C C . CYS A 1 75 ? -8.408 2.086 11.535 1.00 89.62 75 CYS A C 1
ATOM 599 O O . CYS A 1 75 ? -8.177 2.558 10.423 1.00 89.62 75 CYS A O 1
ATOM 601 N N . MET A 1 76 ? -7.680 1.087 12.046 1.00 92.69 76 MET A N 1
ATOM 602 C CA . MET A 1 76 ? -6.580 0.453 11.312 1.00 92.69 76 MET A CA 1
ATOM 603 C C . MET A 1 76 ? -7.077 -0.263 10.051 1.00 92.69 76 MET A C 1
ATOM 605 O O . MET A 1 76 ? -6.485 -0.091 8.988 1.00 92.69 76 MET A O 1
ATOM 609 N N . MET A 1 77 ? -8.181 -1.013 10.144 1.00 93.06 77 MET A N 1
ATOM 610 C CA . MET A 1 77 ? -8.787 -1.675 8.984 1.00 93.06 77 MET A CA 1
ATOM 611 C C . MET A 1 77 ? -9.318 -0.673 7.955 1.00 93.06 77 MET A C 1
ATOM 613 O O . MET A 1 77 ? -9.112 -0.872 6.760 1.00 93.06 77 MET A O 1
ATOM 617 N N . LEU A 1 78 ? -9.966 0.410 8.403 1.00 89.69 78 LEU A N 1
ATOM 618 C CA . LEU A 1 78 ? -10.435 1.479 7.521 1.00 89.69 78 LEU A CA 1
ATOM 619 C C . LEU A 1 78 ? -9.280 2.056 6.704 1.00 89.69 78 LEU A C 1
ATOM 621 O O . LEU A 1 78 ? -9.320 2.012 5.476 1.00 89.69 78 LEU A O 1
ATOM 625 N N . LEU A 1 79 ? -8.220 2.517 7.372 1.00 87.19 79 LEU A N 1
ATOM 626 C CA . LEU A 1 79 ? -7.059 3.094 6.693 1.00 87.19 79 LEU A CA 1
ATOM 627 C C . LEU A 1 79 ? -6.400 2.094 5.735 1.00 87.19 79 LEU A C 1
ATOM 629 O O . LEU A 1 79 ? -6.092 2.451 4.600 1.00 87.19 79 LEU A O 1
ATOM 633 N N . ALA A 1 80 ? -6.231 0.841 6.166 1.00 90.00 80 ALA A N 1
ATOM 634 C CA . ALA A 1 80 ? -5.648 -0.213 5.342 1.00 90.00 80 ALA A CA 1
ATOM 635 C C . ALA A 1 80 ? -6.466 -0.465 4.066 1.00 90.00 80 ALA A C 1
ATOM 637 O O . ALA A 1 80 ? -5.910 -0.435 2.970 1.00 90.00 80 ALA A O 1
ATOM 638 N N . SER A 1 81 ? -7.788 -0.621 4.194 1.00 89.00 81 SER A N 1
ATOM 639 C CA . SER A 1 81 ? -8.677 -0.874 3.054 1.00 89.00 81 SER A CA 1
ATOM 640 C C . SER A 1 81 ? -8.652 0.256 2.019 1.00 89.00 81 SER A C 1
ATOM 642 O O . SER A 1 81 ? -8.500 -0.018 0.828 1.00 89.00 81 SER A O 1
ATOM 644 N N . MET A 1 82 ? -8.693 1.518 2.469 1.00 82.62 82 MET A N 1
ATOM 645 C CA . MET A 1 82 ? -8.659 2.694 1.594 1.00 82.62 82 MET A CA 1
ATOM 646 C C . MET A 1 82 ? -7.327 2.807 0.843 1.00 82.62 82 MET A C 1
ATOM 648 O O . MET A 1 82 ? -7.305 3.184 -0.327 1.00 82.62 82 MET A O 1
ATOM 652 N N . ILE A 1 83 ? -6.216 2.456 1.499 1.00 83.25 83 ILE A N 1
ATOM 653 C CA . ILE A 1 83 ? -4.883 2.430 0.882 1.00 83.25 83 ILE A CA 1
ATOM 654 C C . ILE A 1 83 ? -4.781 1.305 -0.157 1.00 83.25 83 ILE A C 1
ATOM 656 O O . ILE A 1 83 ? -4.250 1.529 -1.246 1.00 83.25 83 ILE A O 1
ATOM 660 N N . SER A 1 84 ? -5.288 0.112 0.169 1.00 83.94 84 SER A N 1
ATOM 661 C CA . SER A 1 84 ? -5.180 -1.090 -0.672 1.00 83.94 84 SER A CA 1
ATOM 662 C C . SER A 1 84 ? -6.114 -1.127 -1.884 1.00 83.94 84 SER A C 1
ATOM 664 O O . SER A 1 84 ? -5.917 -1.966 -2.757 1.00 83.94 84 SER A O 1
ATOM 666 N N . SER A 1 85 ? -7.116 -0.247 -1.935 1.00 82.25 85 SER A N 1
ATOM 667 C CA . SER A 1 85 ? -8.091 -0.169 -3.030 1.00 82.25 85 SER A CA 1
ATOM 668 C C . SER A 1 85 ? -7.526 0.599 -4.249 1.00 82.25 85 SER A C 1
ATOM 670 O O . SER A 1 85 ? -6.312 0.673 -4.458 1.00 82.25 85 SER A O 1
ATOM 672 N N . ARG A 1 86 ? -8.403 1.253 -5.025 1.00 71.88 86 ARG A N 1
ATOM 673 C CA . ARG A 1 86 ? -8.186 2.122 -6.208 1.00 71.88 86 ARG A CA 1
ATOM 674 C C . ARG A 1 86 ? -7.069 3.169 -6.107 1.00 71.88 86 ARG A C 1
ATOM 676 O O . ARG A 1 86 ? -6.766 3.830 -7.099 1.00 71.88 86 ARG A O 1
ATOM 683 N N . GLY A 1 87 ? -6.527 3.395 -4.914 1.00 73.88 87 GLY A N 1
ATOM 684 C CA . GLY A 1 87 ? -5.420 4.303 -4.668 1.00 73.88 87 GLY A CA 1
ATOM 685 C C . GLY A 1 87 ? -4.083 3.678 -5.054 1.00 73.88 87 GLY A C 1
ATOM 686 O O . GLY A 1 87 ? -3.719 3.590 -6.225 1.00 73.88 87 GLY A O 1
ATOM 687 N N . LEU A 1 88 ? -3.310 3.284 -4.047 1.00 80.50 88 LEU A N 1
ATOM 688 C CA . LEU A 1 88 ? -1.900 2.939 -4.209 1.00 80.50 88 LEU A CA 1
ATOM 689 C C . LEU A 1 88 ? -1.676 1.673 -5.027 1.00 80.50 88 LEU A C 1
ATOM 691 O O . LEU A 1 88 ? -0.776 1.642 -5.863 1.00 80.50 88 LEU A O 1
ATOM 695 N N . MET A 1 89 ? -2.501 0.650 -4.826 1.00 81.56 89 MET A N 1
ATOM 696 C CA . MET A 1 89 ? -2.271 -0.637 -5.468 1.00 81.56 89 MET A CA 1
ATOM 697 C C . MET A 1 89 ? -2.574 -0.604 -6.970 1.00 81.56 89 MET A C 1
ATOM 699 O O . MET A 1 89 ? -1.776 -1.094 -7.762 1.00 81.56 89 MET A O 1
ATOM 703 N N . GLU A 1 90 ? -3.676 0.037 -7.370 1.00 82.19 90 GLU A N 1
ATOM 704 C CA . GLU A 1 90 ? -4.055 0.155 -8.784 1.00 82.19 90 GLU A CA 1
ATOM 705 C C . GLU A 1 90 ? -3.269 1.224 -9.551 1.00 82.19 90 GLU A C 1
ATOM 707 O O . GLU A 1 90 ? -3.132 1.125 -10.770 1.00 82.19 90 GLU A O 1
ATOM 712 N N . LYS A 1 91 ? -2.810 2.289 -8.883 1.00 86.81 91 LYS A N 1
ATOM 713 C CA . LYS A 1 91 ? -2.211 3.441 -9.577 1.00 86.81 91 LYS A CA 1
ATOM 714 C C . LYS A 1 91 ? -0.703 3.475 -9.473 1.00 86.81 91 LYS A C 1
ATOM 716 O O . LYS A 1 91 ? -0.044 3.645 -10.493 1.00 86.81 91 LYS A O 1
ATOM 721 N N . LEU A 1 92 ? -0.156 3.323 -8.267 1.00 89.94 92 LEU A N 1
ATOM 722 C CA . LEU A 1 92 ? 1.281 3.473 -8.075 1.00 89.94 92 LEU A CA 1
ATOM 723 C C . LEU A 1 92 ? 2.023 2.290 -8.693 1.00 89.94 92 LEU A C 1
ATOM 725 O O . LEU A 1 92 ? 2.874 2.511 -9.543 1.00 89.94 92 LEU A O 1
ATOM 729 N N . ILE A 1 93 ? 1.675 1.052 -8.318 1.00 90.88 93 ILE A N 1
ATOM 730 C CA . ILE A 1 93 ? 2.431 -0.146 -8.724 1.00 90.88 93 ILE A CA 1
ATOM 731 C C . ILE A 1 93 ? 2.544 -0.266 -10.257 1.00 90.88 93 ILE A C 1
ATOM 733 O O . ILE A 1 93 ? 3.675 -0.361 -10.739 1.00 90.88 93 ILE A O 1
ATOM 737 N N . PRO A 1 94 ? 1.455 -0.180 -11.054 1.00 92.38 94 PRO A N 1
ATOM 738 C CA . PRO A 1 94 ? 1.573 -0.263 -12.510 1.00 92.38 94 PRO A CA 1
ATOM 739 C C . PRO A 1 94 ? 2.344 0.915 -13.111 1.00 92.38 94 PRO A C 1
ATOM 741 O O . PRO A 1 94 ? 3.102 0.729 -14.058 1.00 92.38 94 PRO A O 1
ATOM 744 N N . ALA A 1 95 ? 2.212 2.123 -12.551 1.00 92.94 95 ALA A N 1
ATOM 745 C CA . ALA A 1 95 ? 2.933 3.295 -13.048 1.00 92.94 95 ALA A CA 1
ATOM 746 C C . ALA A 1 95 ? 4.459 3.149 -12.930 1.00 92.94 95 ALA A C 1
ATOM 748 O O . ALA A 1 95 ? 5.183 3.683 -13.770 1.00 92.94 95 ALA A O 1
ATOM 749 N N . LEU A 1 96 ? 4.952 2.392 -11.940 1.00 94.75 96 LEU A N 1
ATOM 750 C CA . LEU A 1 96 ? 6.388 2.156 -11.759 1.00 94.75 96 LEU A CA 1
ATOM 751 C C . LEU A 1 96 ? 7.011 1.322 -12.880 1.00 94.75 96 LEU A C 1
ATOM 753 O O . LEU A 1 96 ? 8.219 1.406 -13.080 1.00 94.75 96 LEU A O 1
ATOM 757 N N . ILE A 1 97 ? 6.221 0.514 -13.590 1.00 95.69 97 ILE A N 1
ATOM 758 C CA . ILE A 1 97 ? 6.733 -0.460 -14.562 1.00 95.69 97 ILE A CA 1
ATOM 759 C C . ILE A 1 97 ? 6.187 -0.259 -15.981 1.00 95.69 97 ILE A C 1
ATOM 761 O O . ILE A 1 97 ? 6.838 -0.655 -16.949 1.00 95.69 97 ILE A O 1
ATOM 765 N N . ALA A 1 98 ? 5.058 0.443 -16.127 1.00 95.12 98 ALA A N 1
ATOM 766 C CA . ALA A 1 98 ? 4.425 0.757 -17.408 1.00 95.12 98 ALA A CA 1
ATOM 767 C C . ALA A 1 98 ? 5.389 1.416 -18.403 1.00 95.12 98 ALA A C 1
ATOM 769 O O . ALA A 1 98 ? 5.419 1.039 -19.571 1.00 95.12 98 ALA A O 1
ATOM 770 N N . VAL A 1 99 ? 6.208 2.371 -17.946 1.00 94.69 99 VAL A N 1
ATOM 771 C CA . VAL A 1 99 ? 7.144 3.098 -18.822 1.00 94.69 99 VAL A CA 1
ATOM 772 C C . VAL A 1 99 ? 8.172 2.156 -19.455 1.00 94.69 99 VAL A C 1
ATOM 774 O O . VAL A 1 99 ? 8.622 2.412 -20.566 1.00 94.69 99 VAL A O 1
ATOM 777 N N . ASN A 1 100 ? 8.509 1.044 -18.794 1.00 96.31 100 ASN A N 1
ATOM 778 C CA . ASN A 1 100 ? 9.367 0.021 -19.379 1.00 96.31 100 ASN A CA 1
ATOM 779 C C . ASN A 1 100 ? 8.613 -0.906 -20.334 1.00 96.31 100 ASN A C 1
ATOM 781 O O . ASN A 1 100 ? 9.100 -1.152 -21.434 1.00 96.31 100 ASN A O 1
ATOM 785 N N . TYR A 1 101 ? 7.434 -1.389 -19.932 1.00 96.56 101 TYR A N 1
ATOM 786 C CA . TYR A 1 101 ? 6.632 -2.316 -20.736 1.00 96.56 101 TYR A CA 1
ATOM 787 C C . TYR A 1 101 ? 6.203 -1.707 -22.078 1.00 96.56 101 TYR A C 1
ATOM 789 O O . TYR A 1 101 ? 6.324 -2.343 -23.116 1.00 96.56 101 TYR A O 1
ATOM 797 N N . TYR A 1 102 ? 5.754 -0.451 -22.072 1.00 95.50 102 TYR A N 1
ATOM 798 C CA . TYR A 1 102 ? 5.257 0.225 -23.273 1.00 95.50 102 TYR A CA 1
ATOM 799 C C . TYR A 1 102 ? 6.351 0.914 -24.105 1.00 95.50 102 TYR A C 1
ATOM 801 O O . TYR A 1 102 ? 6.039 1.499 -25.143 1.00 95.50 102 TYR A O 1
ATOM 809 N N . ALA A 1 103 ? 7.618 0.885 -23.681 1.00 95.25 103 ALA A N 1
ATOM 810 C CA . ALA A 1 103 ? 8.706 1.494 -24.443 1.00 95.25 103 ALA A CA 1
ATOM 811 C C . ALA A 1 103 ? 9.017 0.686 -25.714 1.00 95.25 103 ALA A C 1
ATOM 813 O O . ALA A 1 103 ? 9.298 -0.511 -25.644 1.00 95.25 103 ALA A O 1
ATOM 814 N N . ASN A 1 104 ? 8.997 1.359 -26.867 1.00 93.25 104 ASN A N 1
ATOM 815 C CA . ASN A 1 104 ? 9.275 0.784 -28.183 1.00 93.25 104 ASN A CA 1
ATOM 816 C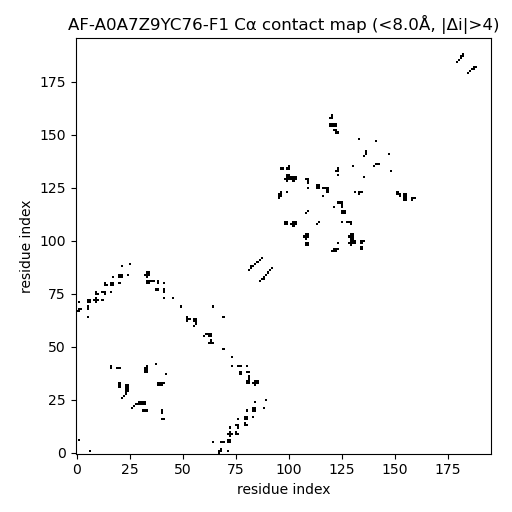 C . ASN A 1 104 ? 10.036 1.777 -29.079 1.00 93.25 104 ASN A C 1
ATOM 818 O O . ASN A 1 104 ? 10.225 2.938 -28.718 1.00 93.25 104 ASN A O 1
ATOM 822 N N . GLU A 1 105 ? 10.462 1.323 -30.257 1.00 91.88 105 GLU A N 1
ATOM 823 C CA . GLU A 1 105 ? 11.220 2.148 -31.211 1.00 91.88 105 GLU A CA 1
ATOM 824 C C . GLU A 1 105 ? 10.418 3.340 -31.751 1.00 91.88 105 GLU A C 1
ATOM 826 O O . GLU A 1 105 ? 10.998 4.349 -32.121 1.00 91.88 105 GLU A O 1
ATOM 831 N N . SER A 1 106 ? 9.084 3.258 -31.784 1.00 93.88 106 SER A N 1
ATOM 832 C CA . SER A 1 106 ? 8.236 4.340 -32.301 1.00 93.88 106 SER A CA 1
ATOM 833 C C . SER A 1 106 ? 8.047 5.491 -31.313 1.00 93.88 106 SER A C 1
ATOM 835 O O . SER A 1 106 ? 7.781 6.612 -31.736 1.00 93.88 106 SER A O 1
ATOM 837 N N . ASN A 1 107 ? 8.109 5.220 -30.006 1.00 94.31 107 ASN A N 1
ATOM 838 C CA . ASN A 1 107 ? 7.929 6.233 -28.966 1.00 94.31 107 ASN A CA 1
ATOM 839 C C . ASN A 1 107 ? 9.234 6.661 -28.289 1.00 94.31 107 ASN A C 1
ATOM 841 O O . ASN A 1 107 ? 9.238 7.684 -27.607 1.00 94.31 107 ASN A O 1
ATOM 845 N N . GLU A 1 108 ? 10.310 5.887 -28.455 1.00 93.19 108 GLU A N 1
ATOM 846 C CA . GLU A 1 108 ? 11.648 6.169 -27.924 1.00 93.19 108 GLU A CA 1
ATOM 847 C C . GLU A 1 108 ? 11.661 6.412 -26.400 1.00 93.19 108 GLU A C 1
ATOM 849 O O . GLU A 1 108 ? 12.547 7.068 -25.848 1.00 93.19 108 GLU A O 1
ATOM 854 N N . TRP A 1 109 ? 10.682 5.870 -25.667 1.00 94.19 109 TRP A N 1
ATOM 855 C CA . TRP A 1 109 ? 10.514 6.147 -24.236 1.00 94.19 109 TRP A CA 1
ATOM 856 C C . TRP A 1 109 ? 11.725 5.740 -23.401 1.00 94.19 109 TRP A C 1
ATOM 858 O O . TRP A 1 109 ? 12.064 6.436 -22.442 1.00 94.19 109 TRP A O 1
ATOM 868 N N . ALA A 1 110 ? 12.404 4.656 -23.777 1.00 92.62 110 ALA A N 1
ATOM 869 C CA . ALA A 1 110 ? 13.642 4.250 -23.122 1.00 92.62 110 ALA A CA 1
ATOM 870 C C . ALA A 1 110 ? 14.718 5.347 -23.226 1.00 92.62 110 ALA A C 1
ATOM 872 O O . ALA A 1 110 ? 15.390 5.662 -22.246 1.00 92.62 110 ALA A O 1
ATOM 873 N N . GLU A 1 111 ? 14.840 6.001 -24.381 1.00 91.31 111 GLU A N 1
ATOM 874 C CA . GLU A 1 111 ? 15.858 7.024 -24.616 1.00 91.31 111 GLU A CA 1
ATOM 875 C C . GLU A 1 111 ? 15.525 8.373 -23.980 1.00 91.31 111 GLU A C 1
ATOM 877 O O . GLU A 1 111 ? 16.438 9.102 -23.581 1.00 91.31 111 GLU A O 1
ATOM 882 N N . ILE A 1 112 ? 14.237 8.708 -23.891 1.00 92.50 112 ILE A N 1
ATOM 883 C CA . ILE A 1 112 ? 13.751 9.986 -23.361 1.00 92.50 112 ILE A CA 1
ATOM 884 C C . ILE A 1 112 ? 13.655 9.938 -21.832 1.00 92.50 112 ILE A C 1
ATOM 886 O O . ILE A 1 112 ? 14.126 10.843 -21.135 1.00 92.50 112 ILE A O 1
ATOM 890 N N . PHE A 1 113 ? 13.043 8.882 -21.288 1.00 92.44 113 PHE A N 1
ATOM 891 C CA . PHE A 1 113 ? 12.706 8.817 -19.870 1.00 92.44 113 PHE A CA 1
ATOM 892 C C . PHE A 1 113 ? 13.794 8.170 -19.024 1.00 92.44 113 PHE A C 1
ATOM 894 O O . PHE A 1 113 ? 14.101 8.699 -17.954 1.00 92.44 113 PHE A O 1
ATOM 901 N N . PHE A 1 114 ? 14.407 7.066 -19.469 1.00 94.19 114 PHE A N 1
ATOM 902 C CA . PHE A 1 114 ? 15.254 6.280 -18.565 1.00 94.19 114 PHE A CA 1
ATOM 903 C C . PHE A 1 114 ? 16.511 7.045 -18.136 1.00 94.19 114 PHE A C 1
ATOM 905 O O . PHE A 1 114 ? 16.936 6.923 -16.989 1.00 94.19 114 PHE A O 1
ATOM 912 N N . LYS A 1 115 ? 17.032 7.935 -18.996 1.00 91.31 115 LYS A N 1
ATOM 913 C CA . LYS A 1 115 ? 18.166 8.830 -18.688 1.00 91.31 115 LYS A CA 1
ATOM 914 C C . LYS A 1 115 ? 17.917 9.732 -17.471 1.00 91.31 115 LYS A C 1
ATOM 916 O O . LYS A 1 115 ? 18.865 10.136 -16.806 1.00 91.31 115 LYS A O 1
ATOM 921 N N . ASN A 1 116 ? 16.652 10.042 -17.181 1.00 92.75 116 ASN A N 1
ATOM 922 C CA . ASN A 1 116 ? 16.241 10.927 -16.090 1.00 92.75 116 ASN A CA 1
ATOM 923 C C . ASN A 1 116 ? 15.709 10.161 -14.865 1.00 92.75 116 ASN A C 1
ATOM 925 O O . ASN A 1 116 ? 15.373 10.772 -13.847 1.00 92.75 116 ASN A O 1
ATOM 929 N N . MET A 1 117 ? 15.615 8.831 -14.941 1.00 93.31 117 MET A N 1
ATOM 930 C CA . MET A 1 117 ? 15.085 7.991 -13.871 1.00 93.31 117 MET A CA 1
ATOM 931 C C . MET A 1 117 ? 16.201 7.487 -12.961 1.00 93.31 117 MET A C 1
ATOM 933 O O . MET A 1 117 ? 17.254 7.040 -13.409 1.00 93.31 117 MET A O 1
ATOM 937 N N . LYS A 1 118 ? 15.957 7.519 -11.648 1.00 93.81 118 LYS A N 1
ATOM 938 C CA . LYS A 1 118 ? 16.879 6.923 -10.678 1.00 93.81 118 LYS A CA 1
ATOM 939 C C . LYS A 1 118 ? 16.556 5.433 -10.497 1.00 93.81 118 LYS A C 1
ATOM 941 O O . LYS A 1 118 ? 15.378 5.111 -10.339 1.00 93.81 118 LYS A O 1
ATOM 946 N N . PRO A 1 119 ? 17.561 4.541 -10.400 1.00 92.00 119 PRO A N 1
ATOM 947 C CA . PRO A 1 119 ? 17.334 3.095 -10.287 1.00 92.00 119 PRO A CA 1
ATOM 948 C C . PRO A 1 119 ? 16.475 2.658 -9.093 1.00 92.00 119 PRO A C 1
ATOM 950 O O . PRO A 1 119 ? 15.836 1.623 -9.145 1.00 92.00 119 PRO A O 1
ATOM 953 N N . HIS A 1 120 ? 16.440 3.431 -8.005 1.00 93.69 120 HIS A N 1
ATOM 954 C CA . HIS A 1 120 ? 15.635 3.106 -6.821 1.00 93.69 120 HIS A CA 1
ATOM 955 C C . HIS A 1 120 ? 14.178 3.586 -6.912 1.00 93.69 120 HIS A C 1
ATOM 957 O O . HIS A 1 120 ? 13.434 3.400 -5.958 1.00 93.69 120 HIS A O 1
ATOM 963 N N . LEU A 1 121 ? 13.772 4.245 -8.005 1.00 95.19 121 LEU A N 1
ATOM 964 C CA . LEU A 1 121 ? 12.396 4.721 -8.205 1.00 95.19 121 LEU A CA 1
ATOM 965 C C . LEU A 1 121 ? 11.539 3.753 -9.019 1.00 95.19 121 LEU A C 1
ATOM 967 O O . LEU A 1 121 ? 10.318 3.880 -8.994 1.00 95.19 121 LEU A O 1
ATOM 971 N N . VAL A 1 122 ? 12.164 2.803 -9.713 1.00 96.56 122 VAL A N 1
ATOM 972 C CA . VAL A 1 122 ? 11.521 1.844 -10.614 1.00 96.56 122 VAL A CA 1
ATOM 973 C C . VAL A 1 122 ? 12.100 0.442 -10.390 1.00 96.56 122 VAL A C 1
ATOM 975 O O . VAL A 1 122 ? 13.231 0.332 -9.926 1.00 96.56 122 VAL A O 1
ATOM 978 N N . PRO A 1 123 ? 11.360 -0.638 -10.696 1.00 96.06 123 PRO A N 1
ATOM 979 C CA . PRO A 1 123 ? 11.831 -2.006 -10.486 1.00 96.06 123 PRO A CA 1
ATOM 980 C C . PRO A 1 123 ? 12.668 -2.554 -11.658 1.00 96.06 123 PRO A C 1
ATOM 982 O O . PRO A 1 123 ? 13.105 -3.694 -11.621 1.00 96.06 123 PRO A O 1
ATOM 985 N N . PHE A 1 124 ? 12.882 -1.793 -12.730 1.00 95.81 124 PHE A N 1
ATOM 986 C CA . PHE A 1 124 ? 13.617 -2.247 -13.914 1.00 95.81 124 PHE A CA 1
ATOM 987 C C . PHE A 1 124 ? 14.964 -1.532 -14.056 1.00 95.81 124 PHE A C 1
ATOM 989 O O . PHE A 1 124 ? 15.221 -0.502 -13.432 1.00 95.81 124 PHE A O 1
ATOM 996 N N . ASP A 1 125 ? 15.835 -2.074 -14.902 1.00 94.69 125 ASP A N 1
ATOM 997 C CA . ASP A 1 125 ? 17.155 -1.504 -15.144 1.00 94.69 125 ASP A CA 1
ATOM 998 C C . ASP A 1 125 ? 17.062 -0.323 -16.119 1.00 94.69 125 ASP A C 1
ATOM 1000 O O . ASP A 1 125 ? 16.871 -0.506 -17.320 1.00 94.69 125 ASP A O 1
ATOM 1004 N N . VAL A 1 126 ? 17.216 0.898 -15.609 1.00 94.56 126 VAL A N 1
ATOM 1005 C CA . VAL A 1 126 ? 17.159 2.134 -16.412 1.00 94.56 126 VAL A CA 1
ATOM 1006 C C . VAL A 1 126 ? 18.288 2.251 -17.447 1.00 94.56 126 VAL A C 1
ATOM 1008 O O . VAL A 1 126 ? 18.229 3.112 -18.317 1.00 94.56 126 VAL A O 1
ATOM 1011 N N . THR A 1 127 ? 19.327 1.412 -17.383 1.00 91.62 127 THR A N 1
ATOM 1012 C CA . THR A 1 127 ? 20.425 1.423 -18.369 1.00 91.62 127 THR A CA 1
ATOM 1013 C C . THR A 1 127 ? 20.148 0.554 -19.596 1.00 91.62 127 THR A C 1
ATOM 1015 O O . THR A 1 127 ? 20.869 0.640 -20.589 1.00 91.62 127 THR A O 1
ATOM 1018 N N . LYS A 1 128 ? 19.103 -0.279 -19.542 1.00 90.75 128 LYS A N 1
ATOM 1019 C CA . LYS A 1 128 ? 18.695 -1.186 -20.621 1.00 90.75 128 LYS A CA 1
ATOM 1020 C C . LYS A 1 128 ? 17.490 -0.633 -21.378 1.00 90.75 128 LYS A C 1
ATOM 1022 O O . LYS A 1 128 ? 16.850 0.310 -20.933 1.00 90.75 128 LYS A O 1
ATOM 1027 N N . GLY A 1 129 ? 17.163 -1.245 -22.515 1.00 89.75 129 GLY A N 1
ATOM 1028 C CA . GLY A 1 129 ? 15.974 -0.905 -23.299 1.00 89.75 129 GLY A CA 1
ATOM 1029 C C . GLY A 1 129 ? 14.643 -1.229 -22.602 1.00 89.75 129 GLY A C 1
ATOM 1030 O O . GLY A 1 129 ? 14.598 -1.687 -21.453 1.00 89.75 129 GLY A O 1
ATOM 1031 N N . GLY A 1 130 ? 13.551 -0.967 -23.321 1.00 92.06 130 GLY A N 1
ATOM 1032 C CA . GLY A 1 130 ? 12.190 -1.332 -22.920 1.00 92.06 130 GLY A CA 1
ATOM 1033 C C . GLY A 1 130 ? 11.927 -2.839 -22.950 1.00 92.06 130 GLY A C 1
ATOM 1034 O O . GLY A 1 130 ? 12.798 -3.624 -23.320 1.00 92.06 130 GLY A O 1
ATOM 1035 N N . SER A 1 131 ? 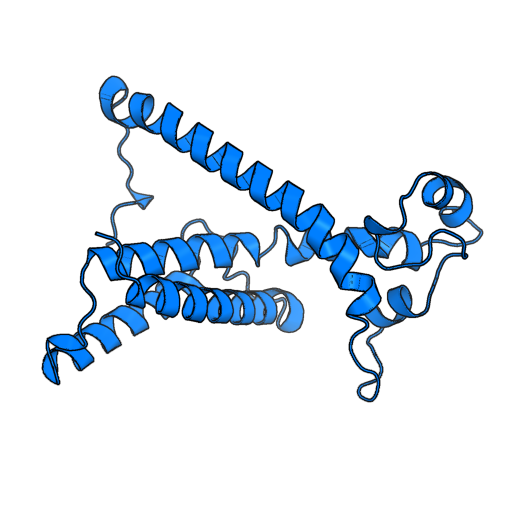10.708 -3.235 -22.574 1.00 91.81 131 SER A N 1
ATOM 1036 C CA . SER A 1 131 ? 10.234 -4.628 -22.609 1.00 91.81 131 SER A CA 1
ATOM 1037 C C . SER A 1 131 ? 11.131 -5.611 -21.840 1.00 91.81 131 SER A C 1
ATOM 1039 O O . SER A 1 131 ? 11.405 -6.724 -22.287 1.00 91.81 131 SER A O 1
ATOM 1041 N N . GLN A 1 132 ? 11.624 -5.205 -20.668 1.00 94.38 132 GLN A N 1
ATOM 1042 C CA . GLN A 1 132 ? 12.449 -6.078 -19.832 1.00 94.38 132 GLN A CA 1
ATOM 1043 C C . GLN A 1 132 ? 11.610 -7.220 -19.244 1.00 94.38 132 GLN A C 1
ATOM 1045 O O . GLN A 1 132 ? 10.424 -7.017 -18.974 1.00 94.38 132 GLN A O 1
ATOM 1050 N N . PRO A 1 133 ? 12.213 -8.389 -18.937 1.00 93.44 133 PRO A N 1
ATOM 1051 C CA . PRO A 1 133 ? 11.476 -9.545 -18.425 1.00 93.44 133 PRO A CA 1
ATOM 1052 C C . PRO A 1 133 ? 10.600 -9.232 -17.209 1.00 93.44 133 PRO A C 1
ATOM 1054 O O . PRO A 1 133 ? 9.473 -9.693 -17.138 1.00 93.44 133 PRO A O 1
ATOM 1057 N N . ILE A 1 134 ? 11.064 -8.385 -16.283 1.00 94.44 134 ILE A N 1
ATOM 1058 C CA . ILE A 1 134 ? 10.269 -7.989 -15.111 1.00 94.44 134 ILE A CA 1
ATOM 1059 C C . ILE A 1 134 ? 8.994 -7.217 -15.479 1.00 94.44 134 ILE A C 1
ATOM 1061 O O . ILE A 1 134 ? 7.972 -7.367 -14.813 1.00 94.44 134 ILE A O 1
ATOM 1065 N N . ALA A 1 135 ? 9.049 -6.401 -16.533 1.00 95.00 135 ALA A N 1
ATOM 1066 C CA . ALA A 1 135 ? 7.917 -5.622 -17.014 1.00 95.00 135 ALA A CA 1
ATOM 1067 C C . ALA A 1 135 ? 6.934 -6.495 -17.789 1.00 95.00 135 ALA A C 1
ATOM 1069 O O . ALA A 1 135 ? 5.732 -6.405 -17.558 1.00 95.00 135 ALA A O 1
ATOM 1070 N N . VAL A 1 136 ? 7.451 -7.384 -18.639 1.00 94.31 136 VAL A N 1
ATOM 1071 C CA . VAL A 1 136 ? 6.641 -8.362 -19.370 1.00 94.31 136 VAL A CA 1
ATOM 1072 C C . VAL A 1 136 ? 5.938 -9.302 -18.391 1.00 94.31 136 VAL A C 1
ATOM 1074 O O . VAL A 1 136 ? 4.716 -9.368 -18.400 1.00 94.31 136 VAL A O 1
ATOM 1077 N N . SER A 1 137 ? 6.661 -9.923 -17.453 1.00 93.94 137 SER A N 1
ATOM 1078 C CA . SER A 1 137 ? 6.077 -10.838 -16.459 1.00 93.94 137 SER A CA 1
ATOM 1079 C C . SER A 1 137 ? 5.036 -10.179 -15.546 1.00 93.94 137 SER A C 1
ATOM 1081 O O . SER A 1 137 ? 4.165 -10.867 -15.017 1.00 93.94 137 SER A O 1
ATOM 1083 N N . PHE A 1 138 ? 5.104 -8.859 -15.333 1.00 92.81 138 PHE A N 1
ATOM 1084 C CA . PHE A 1 138 ? 4.089 -8.134 -14.561 1.00 92.81 138 PHE A CA 1
ATOM 1085 C C . PHE A 1 138 ? 2.741 -8.058 -15.294 1.00 92.81 138 PHE A C 1
ATOM 1087 O O . PHE A 1 138 ? 1.702 -8.202 -14.654 1.00 92.81 138 PHE A O 1
ATOM 1094 N N . TYR A 1 139 ? 2.747 -7.842 -16.614 1.00 92.19 139 TYR A N 1
ATOM 1095 C CA . TYR A 1 139 ? 1.527 -7.700 -17.419 1.00 92.19 139 TYR A CA 1
ATOM 1096 C C . TYR A 1 139 ? 1.056 -9.012 -18.060 1.00 92.19 139 TYR A C 1
ATOM 1098 O O . TYR A 1 139 ? -0.146 -9.229 -18.190 1.00 92.19 139 TYR A O 1
ATOM 1106 N N . GLU A 1 140 ? 1.982 -9.891 -18.443 1.00 93.56 140 GLU A N 1
ATOM 1107 C CA . GLU A 1 140 ? 1.714 -11.122 -19.202 1.00 93.56 140 GLU A CA 1
ATOM 1108 C C . GLU A 1 140 ? 1.702 -12.394 -18.337 1.00 93.56 140 GLU A C 1
ATOM 1110 O O . GLU A 1 140 ? 1.523 -13.495 -18.855 1.00 93.56 140 GLU A O 1
ATOM 1115 N N . ASN A 1 141 ? 1.772 -12.233 -17.012 1.00 89.44 141 ASN A N 1
ATOM 1116 C CA . ASN A 1 141 ? 1.957 -13.267 -15.990 1.00 89.44 141 ASN A CA 1
ATOM 1117 C C . ASN A 1 141 ? 3.400 -13.762 -15.858 1.00 89.44 141 ASN A C 1
ATOM 1119 O O . ASN A 1 141 ? 4.136 -13.954 -16.823 1.00 89.44 141 ASN A O 1
ATOM 1123 N N . ILE A 1 142 ? 3.782 -14.021 -14.610 1.00 90.69 142 ILE A N 1
ATOM 1124 C CA . ILE A 1 142 ? 5.022 -14.707 -14.268 1.00 90.69 142 ILE A CA 1
ATOM 1125 C C . ILE A 1 142 ? 4.837 -16.222 -14.431 1.00 90.69 142 ILE A C 1
ATOM 1127 O O . ILE A 1 142 ? 3.764 -16.756 -14.141 1.00 90.69 142 ILE A O 1
ATOM 1131 N N . ASP A 1 143 ? 5.883 -16.922 -14.874 1.00 90.00 143 ASP A N 1
ATOM 1132 C CA . ASP A 1 143 ? 5.909 -18.389 -14.868 1.00 90.00 143 ASP A CA 1
ATOM 1133 C C . ASP A 1 143 ? 5.655 -18.895 -13.431 1.00 90.00 143 ASP A C 1
ATOM 1135 O O . ASP A 1 143 ? 6.342 -18.439 -12.512 1.00 90.00 143 ASP A O 1
ATOM 1139 N N . PRO A 1 144 ? 4.714 -19.834 -13.203 1.00 87.88 144 PRO A N 1
ATOM 1140 C CA . PRO A 1 144 ? 4.441 -20.391 -11.876 1.00 87.88 144 PRO A CA 1
ATOM 1141 C C . PRO A 1 144 ? 5.672 -20.956 -11.151 1.00 87.88 144 PRO A C 1
ATOM 1143 O O . PRO A 1 144 ? 5.679 -21.024 -9.923 1.00 87.88 144 PRO A O 1
ATOM 1146 N N . ASN A 1 145 ? 6.707 -21.368 -11.892 1.00 90.62 145 ASN A N 1
ATOM 1147 C CA . ASN A 1 145 ? 7.954 -21.893 -11.333 1.00 90.62 145 ASN A CA 1
ATOM 1148 C C . ASN A 1 145 ? 8.979 -20.801 -10.988 1.00 90.62 145 ASN A C 1
ATOM 1150 O O . ASN A 1 145 ? 10.000 -21.097 -10.362 1.00 90.62 145 ASN A O 1
ATOM 1154 N N . GLN A 1 146 ? 8.749 -19.553 -11.402 1.00 90.38 146 GLN A N 1
ATOM 1155 C CA . GLN A 1 146 ? 9.638 -18.435 -11.106 1.00 90.38 146 GLN A CA 1
ATOM 1156 C C . GLN A 1 146 ? 9.200 -17.710 -9.827 1.00 90.38 146 GLN A C 1
ATOM 1158 O O . GLN A 1 146 ? 8.022 -17.393 -9.653 1.00 90.38 146 GLN A O 1
ATOM 1163 N N . PRO A 1 147 ? 10.138 -17.405 -8.912 1.00 92.25 147 PRO A N 1
ATOM 1164 C CA . PRO A 1 147 ? 9.819 -16.610 -7.738 1.00 92.25 147 PRO A CA 1
ATOM 1165 C C . PRO A 1 147 ? 9.515 -15.161 -8.134 1.00 92.25 147 PRO A C 1
ATOM 1167 O O . PRO A 1 147 ? 10.082 -14.623 -9.085 1.00 92.25 147 PRO A O 1
ATOM 1170 N N . ILE A 1 148 ? 8.672 -14.497 -7.342 1.00 92.25 148 ILE A N 1
ATOM 1171 C CA . ILE A 1 148 ? 8.413 -13.060 -7.490 1.00 92.25 148 ILE A CA 1
ATOM 1172 C C . ILE A 1 148 ? 9.743 -12.285 -7.330 1.00 92.25 148 ILE A C 1
ATOM 1174 O O . ILE A 1 148 ? 10.444 -12.512 -6.334 1.00 92.25 148 ILE A O 1
ATOM 1178 N N . PRO A 1 149 ? 10.090 -11.354 -8.246 1.00 94.19 149 PRO A N 1
ATOM 1179 C CA . PRO A 1 149 ? 11.344 -10.591 -8.229 1.00 94.19 149 PRO A CA 1
ATOM 1180 C C . PRO A 1 149 ? 11.338 -9.489 -7.153 1.00 94.19 149 PRO A C 1
ATOM 1182 O O . PRO A 1 149 ? 11.334 -8.288 -7.423 1.00 94.19 149 PRO A O 1
ATOM 1185 N N . TRP A 1 150 ? 11.289 -9.889 -5.881 1.00 94.75 150 TRP A N 1
ATOM 1186 C CA . TRP A 1 150 ? 11.208 -8.964 -4.746 1.00 94.75 150 TRP A CA 1
ATOM 1187 C C . TRP A 1 150 ? 12.427 -8.051 -4.626 1.00 94.75 150 TRP A C 1
ATOM 1189 O O . TRP A 1 150 ? 12.302 -6.931 -4.135 1.00 94.75 150 TRP A O 1
ATOM 1199 N N . ARG A 1 151 ? 13.605 -8.502 -5.065 1.00 94.81 151 ARG A N 1
ATOM 1200 C CA . ARG A 1 151 ? 14.848 -7.728 -4.967 1.00 94.81 151 ARG A CA 1
ATOM 1201 C C . ARG A 1 151 ? 14.766 -6.427 -5.768 1.00 94.81 151 ARG A C 1
ATOM 1203 O O . ARG A 1 151 ? 15.286 -5.407 -5.329 1.00 94.81 151 ARG A O 1
ATOM 1210 N N . GLU A 1 152 ? 14.099 -6.478 -6.907 1.00 94.88 152 GLU A N 1
ATOM 1211 C CA . GLU A 1 152 ? 13.867 -5.372 -7.821 1.00 94.88 152 GLU A CA 1
ATOM 1212 C C . GLU A 1 152 ? 12.723 -4.466 -7.342 1.00 94.88 152 GLU A C 1
ATOM 1214 O O . GLU A 1 152 ? 12.802 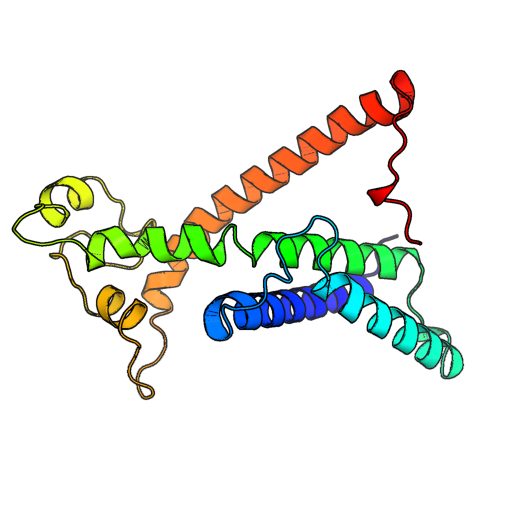-3.246 -7.460 1.00 94.88 152 GLU A O 1
ATOM 1219 N N . TRP A 1 153 ? 11.678 -5.044 -6.740 1.00 95.75 153 TRP A N 1
ATOM 1220 C CA . TRP A 1 153 ? 10.503 -4.300 -6.269 1.00 95.75 153 TRP A CA 1
ATOM 1221 C C . TRP A 1 153 ? 10.673 -3.625 -4.905 1.00 95.75 153 TRP A C 1
ATOM 1223 O O . TRP A 1 153 ? 10.091 -2.568 -4.669 1.00 95.75 153 TRP A O 1
ATOM 1233 N N . VAL A 1 154 ? 11.451 -4.194 -3.983 1.00 96.06 154 VAL A N 1
ATOM 1234 C CA . VAL A 1 154 ? 11.590 -3.644 -2.624 1.00 96.06 154 VAL A CA 1
ATOM 1235 C C . VAL A 1 154 ? 12.154 -2.210 -2.616 1.00 96.06 154 VAL A C 1
ATOM 1237 O O . VAL A 1 154 ? 11.549 -1.364 -1.955 1.00 96.06 154 VAL A O 1
ATOM 1240 N N . PRO A 1 155 ? 13.245 -1.871 -3.336 1.00 96.19 155 PRO A N 1
ATOM 1241 C CA . PRO A 1 155 ? 13.783 -0.507 -3.344 1.00 96.19 155 PRO A CA 1
ATOM 1242 C C . PRO A 1 155 ? 12.779 0.586 -3.769 1.00 96.19 155 PRO A C 1
ATOM 1244 O O . PRO A 1 155 ? 12.629 1.561 -3.019 1.00 96.19 155 PRO A O 1
ATOM 1247 N N . PRO A 1 156 ? 12.046 0.458 -4.896 1.00 96.19 156 PRO A N 1
ATOM 1248 C CA . PRO A 1 156 ? 11.043 1.451 -5.266 1.00 96.19 156 PRO A CA 1
ATOM 1249 C C . PRO A 1 156 ? 9.843 1.455 -4.321 1.00 96.19 156 PRO A C 1
ATOM 1251 O O . PRO A 1 156 ? 9.388 2.537 -3.949 1.00 96.19 156 PRO A O 1
ATOM 1254 N N . LEU A 1 157 ? 9.371 0.296 -3.848 1.00 94.88 157 LEU A N 1
ATOM 1255 C CA . LEU A 1 157 ? 8.268 0.246 -2.881 1.00 94.88 157 LEU A CA 1
ATOM 1256 C C . LEU A 1 157 ? 8.618 0.943 -1.561 1.00 94.88 157 LEU A C 1
ATOM 1258 O O . LEU A 1 157 ? 7.774 1.639 -1.004 1.00 94.88 157 LEU A O 1
ATOM 1262 N N . LEU A 1 158 ? 9.857 0.818 -1.079 1.00 95.31 158 LEU A N 1
ATOM 1263 C CA . LEU A 1 158 ? 10.317 1.538 0.110 1.00 95.31 158 LEU A CA 1
ATOM 1264 C C . LEU A 1 158 ? 10.432 3.041 -0.148 1.00 95.31 158 LEU A C 1
ATOM 1266 O O . LEU A 1 158 ? 9.961 3.834 0.667 1.00 95.31 158 LEU A O 1
ATOM 1270 N N . THR A 1 159 ? 11.010 3.440 -1.283 1.00 95.56 159 THR A N 1
ATOM 1271 C CA . THR A 1 159 ? 11.190 4.861 -1.612 1.00 95.56 159 THR A CA 1
ATOM 1272 C C . THR A 1 159 ? 9.845 5.575 -1.720 1.00 95.56 159 THR A C 1
ATOM 1274 O O . THR A 1 159 ? 9.620 6.597 -1.069 1.00 95.56 159 THR A O 1
ATOM 1277 N N . TRP A 1 160 ? 8.916 5.015 -2.495 1.00 94.81 160 TRP A N 1
ATOM 1278 C CA . TRP A 1 160 ? 7.573 5.572 -2.624 1.00 94.81 160 TRP A CA 1
ATOM 1279 C C . TRP A 1 160 ? 6.753 5.392 -1.345 1.00 94.81 160 TRP A C 1
ATOM 1281 O O . TRP A 1 160 ? 5.971 6.273 -0.997 1.00 94.81 160 TRP A O 1
ATOM 1291 N N . GLY A 1 161 ? 6.980 4.313 -0.594 1.00 92.88 161 GLY A N 1
ATOM 1292 C CA . GLY A 1 161 ? 6.367 4.083 0.711 1.00 92.88 161 GLY A CA 1
ATOM 1293 C C . GLY A 1 161 ? 6.651 5.209 1.705 1.00 92.88 161 GLY A C 1
ATOM 1294 O O . GLY A 1 161 ? 5.738 5.649 2.400 1.00 92.88 161 GLY A O 1
ATOM 1295 N N . VAL A 1 162 ? 7.873 5.754 1.724 1.00 95.12 162 VAL A N 1
ATOM 1296 C CA . VAL A 1 162 ? 8.203 6.930 2.551 1.00 95.12 162 VAL A CA 1
ATOM 1297 C C . VAL A 1 162 ? 7.361 8.141 2.151 1.00 95.12 162 VAL A C 1
ATOM 1299 O O . VAL A 1 162 ? 6.775 8.790 3.016 1.00 95.12 162 VAL A O 1
ATOM 1302 N N . VAL A 1 163 ? 7.250 8.428 0.851 1.00 93.44 163 VAL A N 1
ATOM 1303 C CA . VAL A 1 163 ? 6.438 9.548 0.344 1.00 93.44 163 VAL A CA 1
ATOM 1304 C C . VAL A 1 163 ? 4.974 9.381 0.751 1.00 93.44 163 VAL A C 1
ATOM 1306 O O . VAL A 1 163 ? 4.354 10.321 1.243 1.00 93.44 163 VAL A O 1
ATOM 1309 N N . VAL A 1 164 ? 4.436 8.171 0.613 1.00 90.94 164 VAL A N 1
ATOM 1310 C CA . VAL A 1 164 ? 3.066 7.833 1.012 1.00 90.94 164 VAL A CA 1
ATOM 1311 C C . VAL A 1 164 ? 2.852 8.081 2.499 1.00 90.94 164 VAL A C 1
ATOM 1313 O O . VAL A 1 164 ? 1.915 8.785 2.871 1.00 90.94 164 VAL A O 1
ATOM 1316 N N . VAL A 1 165 ? 3.736 7.564 3.355 1.00 91.19 165 VAL A N 1
ATOM 1317 C CA . VAL A 1 165 ? 3.643 7.766 4.807 1.00 91.19 165 VAL A CA 1
ATOM 1318 C C . VAL A 1 165 ? 3.670 9.254 5.155 1.00 91.19 165 VAL A C 1
ATOM 1320 O O . VAL A 1 165 ? 2.856 9.694 5.963 1.00 91.19 165 VAL A O 1
ATOM 1323 N N . LEU A 1 166 ? 4.541 10.044 4.521 1.00 95.25 166 LEU A N 1
ATOM 1324 C CA . LEU A 1 166 ? 4.615 11.490 4.745 1.00 95.25 166 LEU A CA 1
ATOM 1325 C C . LEU A 1 166 ? 3.335 12.219 4.318 1.00 95.25 166 LEU A C 1
ATOM 1327 O O . LEU A 1 166 ? 2.870 13.097 5.042 1.00 95.25 166 LEU A O 1
ATOM 1331 N N . ILE A 1 167 ? 2.736 11.841 3.185 1.00 92.19 167 ILE A N 1
ATOM 1332 C CA . ILE A 1 167 ? 1.472 12.424 2.710 1.00 92.19 167 ILE A CA 1
ATOM 1333 C C . ILE A 1 167 ? 0.336 12.115 3.690 1.00 92.19 167 ILE A C 1
ATOM 1335 O O . ILE A 1 167 ? -0.363 13.028 4.130 1.00 92.19 167 ILE A O 1
ATOM 1339 N N . PHE A 1 168 ? 0.169 10.847 4.078 1.00 87.75 168 PHE A N 1
ATOM 1340 C CA . PHE A 1 168 ? -0.872 10.453 5.032 1.00 87.75 168 PHE A CA 1
ATOM 1341 C C . PHE A 1 168 ? -0.652 11.081 6.409 1.00 87.75 168 PHE A C 1
ATOM 1343 O O . PHE A 1 168 ? -1.609 11.519 7.045 1.00 87.75 168 PHE A O 1
ATOM 1350 N N . PHE A 1 169 ? 0.599 11.196 6.854 1.00 91.56 169 PHE A N 1
ATOM 1351 C CA . PHE A 1 169 ? 0.934 11.929 8.069 1.00 91.56 169 PHE A CA 1
ATOM 1352 C C . PHE A 1 169 ? 0.539 13.408 7.960 1.00 91.56 169 PHE A C 1
ATOM 1354 O O . PHE A 1 169 ? -0.102 13.937 8.865 1.00 91.56 169 PHE A O 1
ATOM 1361 N N . GLY A 1 170 ? 0.817 14.053 6.824 1.00 94.75 170 GLY A N 1
ATOM 1362 C CA . GLY A 1 170 ? 0.363 15.413 6.535 1.00 94.75 170 GLY A CA 1
ATOM 1363 C C . GLY A 1 170 ? -1.161 15.555 6.594 1.00 94.75 170 GLY A C 1
ATOM 1364 O O . GLY A 1 170 ? -1.665 16.494 7.212 1.00 94.75 170 GLY A O 1
ATOM 1365 N N . PHE A 1 171 ? -1.912 14.598 6.038 1.00 90.31 171 PHE A N 1
ATOM 1366 C CA . PHE A 1 171 ? -3.374 14.570 6.153 1.00 90.31 171 PHE A CA 1
ATOM 1367 C C . PHE A 1 171 ? -3.852 14.419 7.598 1.00 90.31 171 PHE A C 1
ATOM 1369 O O . PHE A 1 171 ? -4.801 15.095 7.990 1.00 90.31 171 PHE A O 1
ATOM 1376 N N . LEU A 1 172 ? -3.184 13.602 8.416 1.00 89.12 172 LEU A N 1
ATOM 1377 C CA . LEU A 1 172 ? -3.493 13.489 9.844 1.00 89.12 172 LEU A CA 1
ATOM 1378 C C . LEU A 1 172 ? -3.207 14.796 10.597 1.00 89.12 172 LEU A C 1
ATOM 1380 O O . LEU A 1 172 ? -4.013 15.207 11.433 1.00 89.12 172 LEU A O 1
ATOM 1384 N N . CYS A 1 173 ? -2.107 15.484 10.282 1.00 92.94 173 CYS A N 1
ATOM 1385 C CA . CYS A 1 173 ? -1.808 16.803 10.839 1.00 92.94 173 CYS A CA 1
ATOM 1386 C C . CYS A 1 173 ? -2.885 17.829 10.465 1.00 92.94 173 CYS A C 1
ATOM 1388 O O . CYS A 1 173 ? -3.399 18.525 11.341 1.00 92.94 173 CYS A O 1
ATOM 1390 N N . LEU A 1 174 ? -3.273 17.886 9.187 1.00 93.06 174 LEU A N 1
ATOM 1391 C CA . LEU A 1 174 ? -4.340 18.769 8.710 1.00 93.06 174 LEU A CA 1
ATOM 1392 C C . LEU A 1 174 ? -5.674 18.455 9.392 1.00 93.06 174 LEU A C 1
ATOM 1394 O O . LEU A 1 174 ? -6.317 19.365 9.911 1.00 93.06 174 LEU A O 1
ATOM 1398 N N . ALA A 1 175 ? -6.053 17.178 9.472 1.00 88.69 175 ALA A N 1
ATOM 1399 C CA . ALA A 1 175 ? -7.246 16.745 10.190 1.00 88.69 175 ALA A CA 1
ATOM 1400 C C . ALA A 1 175 ? -7.201 17.154 11.670 1.00 88.69 175 ALA A C 1
ATOM 1402 O O . ALA A 1 175 ? -8.210 17.603 12.204 1.00 88.69 175 ALA A O 1
ATOM 1403 N N . SER A 1 176 ? -6.044 17.067 12.334 1.00 88.81 176 SER A N 1
ATOM 1404 C CA . SER A 1 176 ? -5.893 17.499 13.728 1.00 88.81 176 SER A CA 1
ATOM 1405 C C . SER A 1 176 ? -6.073 19.010 13.910 1.00 88.81 176 SER A C 1
ATOM 1407 O O . SER A 1 176 ? -6.637 19.430 14.920 1.00 88.81 176 SER A O 1
ATOM 1409 N N . ILE A 1 177 ? -5.597 19.825 12.965 1.00 91.56 177 ILE A N 1
ATOM 1410 C CA . ILE A 1 177 ? -5.758 21.287 13.000 1.00 91.56 177 ILE A CA 1
ATOM 1411 C C . ILE A 1 177 ? -7.224 21.655 12.738 1.00 91.56 177 ILE A C 1
ATOM 1413 O O . ILE A 1 177 ? -7.842 22.363 13.535 1.00 91.56 177 ILE A O 1
ATOM 1417 N N . LEU A 1 178 ? -7.797 21.120 11.656 1.00 91.38 178 LEU A N 1
ATOM 1418 C CA . LEU A 1 178 ? -9.173 21.393 11.233 1.00 91.38 178 LEU A CA 1
ATOM 1419 C C . LEU A 1 178 ? -10.209 20.862 12.223 1.00 91.38 178 LEU A C 1
ATOM 1421 O O . LEU A 1 178 ? -11.248 21.489 12.408 1.00 91.38 178 LEU A O 1
ATOM 1425 N N . ARG A 1 179 ? -9.912 19.764 12.930 1.00 89.38 179 ARG A N 1
ATOM 1426 C CA . ARG A 1 179 ? -10.788 19.207 13.968 1.00 89.38 179 ARG A CA 1
ATOM 1427 C C . ARG A 1 179 ? -11.202 20.263 14.986 1.00 89.38 179 ARG A C 1
ATOM 1429 O O . ARG A 1 179 ? -12.368 20.296 15.359 1.00 89.38 179 ARG A O 1
ATOM 1436 N N . ARG A 1 180 ? -10.272 21.107 15.443 1.00 85.12 180 ARG A N 1
ATOM 1437 C CA . ARG A 1 180 ? -10.577 22.132 16.451 1.00 85.12 180 ARG A CA 1
ATOM 1438 C C . ARG A 1 180 ? -11.559 23.168 15.904 1.00 85.12 180 ARG A C 1
ATOM 1440 O O . ARG A 1 180 ? -12.521 23.515 16.575 1.00 85.12 180 ARG A O 1
ATOM 1447 N N . GLN A 1 181 ? -11.352 23.595 14.660 1.00 86.88 181 GLN A N 1
ATOM 1448 C CA . GLN A 1 181 ? -12.243 24.526 13.973 1.00 86.88 181 GLN A CA 1
ATOM 1449 C C . GLN A 1 181 ? -13.645 23.930 13.783 1.00 86.88 181 GLN A C 1
ATOM 1451 O O . GLN A 1 181 ? -14.640 24.543 14.166 1.00 86.88 181 GLN A O 1
ATOM 1456 N N . TRP A 1 182 ? -13.728 22.716 13.243 1.00 89.56 182 TRP A N 1
ATOM 1457 C CA . TRP A 1 182 ? -15.007 22.088 12.926 1.00 89.56 182 TRP A CA 1
ATOM 1458 C C . TRP A 1 182 ? -15.815 21.693 14.160 1.00 89.56 182 TRP A C 1
ATOM 1460 O O . TRP A 1 182 ? -17.034 21.830 14.156 1.00 89.56 182 TRP A O 1
ATOM 1470 N N . VAL A 1 183 ? -15.156 21.204 15.214 1.0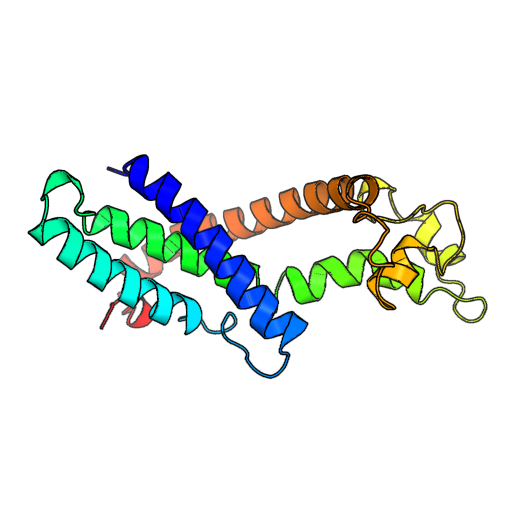0 87.88 183 VAL A N 1
ATOM 1471 C CA . VAL A 1 183 ? -15.836 20.760 16.439 1.00 87.88 183 VAL A CA 1
ATOM 1472 C C . VAL A 1 183 ? -16.223 21.950 17.315 1.00 87.88 183 VAL A C 1
ATOM 1474 O O . VAL A 1 183 ? -17.384 22.058 17.705 1.00 87.88 183 VAL A O 1
ATOM 1477 N N . ASP A 1 184 ? -15.273 22.837 17.621 1.00 88.25 184 ASP A N 1
ATOM 1478 C CA . ASP A 1 184 ? -15.471 23.844 18.668 1.00 88.25 184 ASP A CA 1
ATOM 1479 C C . ASP A 1 184 ? -16.172 25.099 18.128 1.00 88.25 184 ASP A C 1
ATOM 1481 O O . ASP A 1 184 ? -17.066 25.637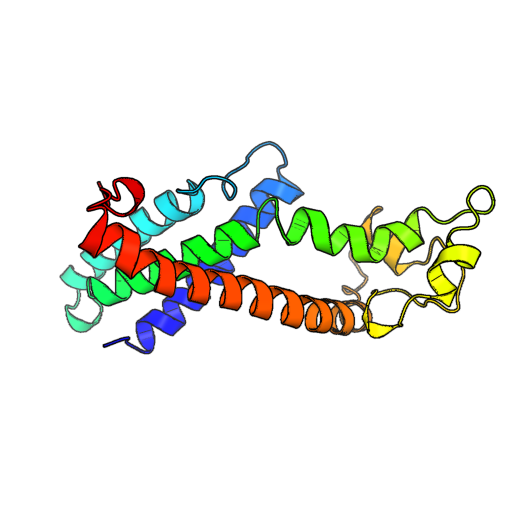 18.784 1.00 88.25 184 ASP A O 1
ATOM 1485 N N . ASN A 1 185 ? -15.799 25.548 16.923 1.00 88.62 185 ASN A N 1
ATOM 1486 C CA . ASN A 1 185 ? -16.303 26.801 16.353 1.00 88.62 185 ASN A CA 1
ATOM 1487 C C . ASN A 1 185 ? -17.519 26.576 15.448 1.00 88.62 185 ASN A C 1
ATOM 1489 O O . ASN A 1 185 ? -18.526 27.267 15.589 1.00 88.62 185 ASN A O 1
ATOM 1493 N N . GLU A 1 186 ? -17.443 25.606 14.535 1.00 88.94 186 GLU A N 1
ATOM 1494 C CA . GLU A 1 186 ? -18.497 25.372 13.535 1.00 88.94 186 GLU A CA 1
ATOM 1495 C C . GLU A 1 186 ? -19.546 24.349 13.985 1.00 88.94 186 GLU A C 1
ATOM 1497 O O . GLU A 1 186 ? -20.608 24.255 13.371 1.00 88.94 186 GLU A O 1
ATOM 1502 N N . LYS A 1 187 ? -19.281 23.605 15.070 1.00 84.56 187 LYS A N 1
ATOM 1503 C CA . LYS A 1 187 ? -20.164 22.560 15.622 1.00 84.56 187 LYS A CA 1
ATOM 1504 C C . LYS A 1 187 ? -20.675 21.596 14.547 1.00 84.56 187 LYS A C 1
ATOM 1506 O O . LYS A 1 187 ? -21.830 21.163 14.571 1.00 84.56 187 LYS A O 1
ATOM 1511 N N . LEU A 1 188 ? -19.804 21.267 13.596 1.00 82.69 188 LEU A N 1
ATOM 1512 C CA . LEU A 1 188 ? -20.129 20.381 12.495 1.00 82.69 188 LEU A CA 1
ATOM 1513 C C . LEU A 1 188 ? -20.534 19.018 13.065 1.00 82.69 188 LEU A C 1
ATOM 1515 O O . LEU A 1 188 ? -19.830 18.426 13.886 1.00 82.69 188 LEU A O 1
ATOM 1519 N N . THR A 1 189 ? -21.689 18.511 12.646 1.00 78.44 189 THR A N 1
ATOM 1520 C CA . THR A 1 189 ? -22.112 17.165 13.037 1.00 78.44 189 THR A CA 1
ATOM 1521 C C . THR A 1 189 ? -21.353 16.156 12.174 1.00 78.44 189 THR A C 1
ATOM 1523 O O . THR A 1 189 ? -21.294 16.318 10.957 1.00 78.44 189 THR A O 1
ATOM 1526 N N . PHE A 1 190 ? -20.766 15.120 12.783 1.00 78.56 190 PHE A N 1
ATOM 1527 C CA . PHE A 1 190 ? -20.002 14.074 12.085 1.00 78.56 190 PHE A CA 1
ATOM 1528 C C . PHE A 1 190 ? -20.801 12.759 12.021 1.00 78.56 190 PHE A C 1
ATOM 1530 O O . PHE A 1 190 ? -20.475 11.813 12.743 1.00 78.56 190 PHE A O 1
ATOM 1537 N N . PRO A 1 191 ? -21.848 12.662 11.178 1.00 67.62 191 PRO A N 1
ATOM 1538 C CA . PRO A 1 191 ? -22.720 11.487 11.135 1.00 67.62 191 PRO A CA 1
ATOM 1539 C C . PRO A 1 191 ? -21.964 10.211 10.741 1.00 67.62 191 PRO A C 1
ATOM 1541 O O . PRO A 1 191 ? -22.277 9.140 11.237 1.00 67.62 191 PRO A O 1
ATOM 1544 N N . LEU A 1 192 ? -20.909 10.325 9.925 1.00 63.16 192 LEU A N 1
ATOM 1545 C CA . LEU A 1 192 ? -20.085 9.187 9.492 1.00 63.16 192 LEU A CA 1
ATOM 1546 C C . LEU A 1 192 ? -19.208 8.582 10.603 1.00 63.16 192 LEU A C 1
ATOM 1548 O O . LEU A 1 192 ? -18.672 7.492 10.430 1.00 63.16 192 LEU A O 1
ATOM 1552 N N . VAL A 1 193 ? -19.028 9.286 11.725 1.00 66.06 193 VAL A N 1
ATOM 1553 C CA . VAL A 1 193 ? -18.235 8.811 12.876 1.00 66.06 193 VAL A CA 1
ATOM 1554 C C . VAL A 1 193 ? -19.134 8.139 13.922 1.00 66.06 193 VAL A C 1
ATOM 1556 O O . VAL A 1 193 ? -18.646 7.438 14.809 1.00 66.06 193 VAL A O 1
ATOM 1559 N N . GLN A 1 194 ? -20.452 8.322 13.817 1.00 62.72 194 GLN A N 1
ATOM 1560 C CA . GLN A 1 194 ? -21.421 7.610 14.637 1.00 62.72 194 GLN A CA 1
ATOM 1561 C C . GLN A 1 194 ? -21.636 6.223 14.029 1.00 62.72 194 GLN A C 1
ATOM 1563 O O . GLN A 1 194 ? -22.166 6.083 12.930 1.00 62.72 194 GLN A O 1
ATOM 1568 N N . LEU A 1 195 ? -21.178 5.194 14.742 1.00 53.31 195 LEU A N 1
ATOM 1569 C CA . LEU A 1 195 ? -21.535 3.817 14.415 1.00 53.31 195 LEU A CA 1
ATOM 1570 C C . LEU A 1 195 ? -23.057 3.652 14.620 1.00 53.31 195 LEU A C 1
ATOM 1572 O O . LEU A 1 195 ? -23.547 4.134 15.647 1.00 53.31 195 LEU A O 1
ATOM 1576 N N . PRO A 1 196 ? -23.789 3.030 13.678 1.00 50.09 196 PRO A N 1
ATOM 1577 C CA . PRO A 1 196 ? -25.213 2.735 13.843 1.00 50.09 196 PRO A CA 1
ATOM 1578 C C . PRO A 1 196 ? -25.488 1.744 14.982 1.00 50.09 196 PRO A C 1
ATOM 1580 O O . PRO A 1 196 ? -24.595 0.922 15.302 1.00 50.09 196 PRO A O 1
#